Protein AF-A0AAN4Z2G2-F1 (afdb_monomer)

Structure (mmCIF, N/CA/C/O backbone):
data_AF-A0AAN4Z2G2-F1
#
_entry.id   AF-A0AAN4Z2G2-F1
#
loop_
_atom_site.group_PDB
_atom_site.id
_atom_site.type_symbol
_atom_site.label_atom_id
_atom_site.label_alt_id
_atom_site.label_comp_id
_atom_site.label_asym_id
_atom_site.label_entity_id
_atom_site.label_seq_id
_atom_site.pdbx_PDB_ins_code
_atom_site.Cartn_x
_atom_site.Cartn_y
_atom_site.Cartn_z
_atom_site.occupancy
_atom_site.B_iso_or_equiv
_atom_site.auth_seq_id
_atom_site.auth_comp_id
_atom_site.auth_asym_id
_atom_site.auth_atom_id
_atom_site.pdbx_PDB_model_num
ATOM 1 N N . ILE A 1 1 ? -15.285 -15.424 12.966 1.00 38.81 1 ILE A N 1
ATOM 2 C CA . ILE A 1 1 ? -15.334 -15.653 11.503 1.00 38.81 1 ILE A CA 1
ATOM 3 C C . ILE A 1 1 ? -13.936 -15.371 10.976 1.00 38.81 1 ILE A C 1
ATOM 5 O O . ILE A 1 1 ? -13.539 -14.216 10.908 1.00 38.81 1 ILE A O 1
ATOM 9 N N . ARG A 1 2 ? -13.135 -16.424 10.775 1.00 27.59 2 ARG A N 1
ATOM 10 C CA . ARG A 1 2 ? -11.804 -16.317 10.166 1.00 27.59 2 ARG A CA 1
ATOM 11 C C . ARG A 1 2 ? -12.025 -16.022 8.685 1.00 27.59 2 ARG A C 1
ATOM 13 O O . ARG A 1 2 ? -12.440 -16.917 7.958 1.00 27.59 2 ARG A O 1
ATOM 20 N N . MET A 1 3 ? -11.804 -14.784 8.258 1.00 30.30 3 MET A N 1
ATOM 21 C CA . MET A 1 3 ? -11.662 -14.501 6.833 1.00 30.30 3 MET A CA 1
ATOM 22 C C . MET A 1 3 ? -10.317 -15.070 6.393 1.00 30.30 3 MET A C 1
ATOM 24 O O . MET A 1 3 ? -9.262 -14.532 6.719 1.00 30.30 3 MET A O 1
ATOM 28 N N . MET A 1 4 ? -10.369 -16.211 5.708 1.00 33.91 4 MET A N 1
ATOM 29 C CA . MET A 1 4 ? -9.271 -16.677 4.877 1.00 33.91 4 MET A CA 1
ATOM 30 C C . MET A 1 4 ? -9.148 -15.694 3.715 1.00 33.91 4 MET A C 1
ATOM 32 O O . MET A 1 4 ? -9.971 -15.694 2.803 1.00 33.91 4 MET A O 1
ATOM 36 N N . ILE A 1 5 ? -8.148 -14.821 3.777 1.00 38.62 5 ILE A N 1
ATOM 37 C CA . ILE A 1 5 ? -7.712 -14.070 2.607 1.00 38.62 5 ILE A CA 1
ATOM 38 C C . ILE A 1 5 ? -6.877 -15.050 1.789 1.00 38.62 5 ILE A C 1
ATOM 40 O O . ILE A 1 5 ? -5.806 -15.485 2.209 1.00 38.62 5 ILE A O 1
ATOM 44 N N . SER A 1 6 ? -7.450 -15.461 0.663 1.00 35.56 6 SER A N 1
ATOM 45 C CA . SER A 1 6 ? -6.819 -16.323 -0.328 1.00 35.56 6 SER A CA 1
ATOM 46 C C . SER A 1 6 ? -5.487 -15.710 -0.783 1.00 35.56 6 SER A C 1
ATOM 48 O O . SER A 1 6 ? -5.481 -14.539 -1.178 1.00 35.56 6 SER A O 1
ATOM 50 N N . PRO A 1 7 ? -4.360 -16.443 -0.760 1.00 37.03 7 PRO A N 1
ATOM 51 C CA . PRO A 1 7 ? -3.119 -15.942 -1.313 1.00 37.03 7 PRO A CA 1
ATOM 52 C C . PRO A 1 7 ? -3.206 -16.095 -2.831 1.00 37.03 7 PRO A C 1
ATOM 54 O O . PRO A 1 7 ? -2.918 -17.153 -3.387 1.00 37.03 7 PRO A O 1
ATOM 57 N N . LEU A 1 8 ? -3.618 -15.032 -3.521 1.00 35.19 8 LEU A N 1
ATOM 58 C CA . LEU A 1 8 ? -3.321 -14.894 -4.942 1.00 35.19 8 LEU A CA 1
ATOM 59 C C . LEU A 1 8 ? -1.814 -14.657 -5.069 1.00 35.19 8 LEU A C 1
ATOM 61 O O . LEU A 1 8 ? -1.304 -13.543 -4.989 1.00 35.19 8 LEU A O 1
ATOM 65 N N . LEU A 1 9 ? -1.107 -15.775 -5.196 1.00 43.84 9 LEU A N 1
ATOM 66 C CA . LEU A 1 9 ? 0.254 -15.872 -5.688 1.00 43.84 9 LEU A CA 1
ATOM 67 C C . LEU A 1 9 ? 0.299 -15.231 -7.079 1.00 43.84 9 LEU A C 1
ATOM 69 O O . LEU A 1 9 ? -0.106 -15.839 -8.064 1.00 43.84 9 LEU A O 1
ATOM 73 N N . VAL A 1 10 ? 0.809 -14.006 -7.162 1.00 35.50 10 VAL A N 1
ATOM 74 C CA . VAL A 1 10 ? 1.336 -13.472 -8.417 1.00 35.50 10 VAL A CA 1
ATOM 75 C C . VAL A 1 10 ? 2.830 -13.276 -8.212 1.00 35.50 10 VAL A C 1
ATOM 77 O O . VAL A 1 10 ? 3.305 -12.229 -7.776 1.00 35.50 10 VAL A O 1
ATOM 80 N N . LEU A 1 11 ? 3.576 -14.351 -8.466 1.00 40.03 11 LEU A N 1
ATOM 81 C CA . LEU A 1 11 ? 4.990 -14.248 -8.789 1.00 40.03 11 LEU A CA 1
ATOM 82 C C . LEU A 1 11 ? 5.080 -13.534 -10.141 1.00 40.03 11 LEU A C 1
ATOM 84 O O . LEU A 1 11 ? 4.715 -14.109 -11.161 1.00 40.03 11 LEU A O 1
ATOM 88 N N . SER A 1 12 ? 5.608 -12.316 -10.154 1.00 36.97 12 SER A N 1
ATOM 89 C CA . SER A 1 12 ? 6.056 -11.672 -11.389 1.00 36.97 12 SER A CA 1
ATOM 90 C C . SER A 1 12 ? 7.512 -11.262 -11.237 1.00 36.97 12 SER A C 1
ATOM 92 O O . SER A 1 12 ? 7.847 -10.083 -11.210 1.00 36.97 12 SER A O 1
ATOM 94 N N . ILE A 1 13 ? 8.403 -12.252 -11.168 1.00 44.12 13 ILE A N 1
ATOM 95 C CA . ILE A 1 13 ? 9.729 -12.054 -11.749 1.00 44.12 13 ILE A CA 1
ATOM 96 C C . ILE A 1 13 ? 9.516 -12.306 -13.236 1.00 44.12 13 ILE A C 1
ATOM 98 O O . ILE A 1 13 ? 9.514 -13.447 -13.691 1.00 44.12 13 ILE A O 1
ATOM 102 N N . ALA A 1 14 ? 9.247 -11.246 -13.993 1.00 34.22 14 ALA A N 1
ATOM 103 C CA . ALA A 1 14 ? 9.234 -11.344 -15.440 1.00 34.22 14 ALA A CA 1
ATOM 104 C C . ALA A 1 14 ? 10.688 -11.421 -15.926 1.00 34.22 14 ALA A C 1
ATOM 106 O O . ALA A 1 14 ? 11.247 -10.452 -16.429 1.00 34.22 14 ALA A O 1
ATOM 107 N N . THR A 1 15 ? 11.322 -12.584 -15.787 1.00 38.84 15 THR A N 1
ATOM 108 C CA . THR A 1 15 ? 12.380 -12.951 -16.725 1.00 38.84 15 THR A CA 1
ATOM 109 C C . THR A 1 15 ? 11.714 -13.054 -18.088 1.00 38.84 15 THR A C 1
ATOM 111 O O . THR A 1 15 ? 10.750 -13.796 -18.287 1.00 38.84 15 THR A O 1
ATOM 114 N N . ALA A 1 16 ? 12.154 -12.220 -19.025 1.00 37.19 16 ALA A N 1
ATOM 115 C CA . ALA A 1 16 ? 11.607 -12.207 -20.366 1.00 37.19 16 ALA A CA 1
ATOM 116 C C . ALA A 1 16 ? 11.995 -13.497 -21.102 1.00 37.19 16 ALA A C 1
ATOM 118 O O . ALA A 1 16 ? 12.978 -13.541 -21.830 1.00 37.19 16 ALA A O 1
ATOM 119 N N . VAL A 1 17 ? 11.187 -14.545 -20.946 1.00 35.72 17 VAL A N 1
ATOM 120 C CA . VAL A 1 17 ? 10.936 -15.458 -22.059 1.00 35.72 17 VAL A CA 1
ATOM 121 C C . VAL A 1 17 ? 10.135 -14.641 -23.070 1.00 35.72 17 VAL A C 1
ATOM 123 O O . VAL A 1 17 ? 9.107 -14.048 -22.712 1.00 35.72 17 VAL A O 1
ATOM 126 N N . VAL A 1 18 ? 10.687 -14.521 -24.281 1.00 38.72 18 VAL A N 1
ATOM 127 C CA . VAL A 1 18 ? 10.125 -13.790 -25.425 1.00 38.72 18 VAL A CA 1
ATOM 128 C C . VAL A 1 18 ? 8.659 -14.184 -25.563 1.00 38.72 18 VAL A C 1
ATOM 130 O O . VAL A 1 18 ? 8.329 -15.314 -25.908 1.00 38.72 18 VAL A O 1
ATOM 133 N N . SER A 1 19 ? 7.784 -13.271 -25.159 1.00 36.25 19 SER A N 1
ATOM 134 C CA . SER A 1 19 ? 6.340 -13.460 -25.201 1.00 36.25 19 SER A CA 1
ATOM 135 C C . SER A 1 19 ? 5.889 -13.117 -26.612 1.00 36.25 19 SER A C 1
ATOM 137 O O . SER A 1 19 ? 6.405 -12.189 -27.224 1.00 36.25 19 SER A O 1
ATOM 139 N N . ILE A 1 20 ? 4.982 -13.922 -27.144 1.00 45.88 20 ILE A N 1
ATOM 140 C CA . ILE A 1 20 ? 4.413 -13.825 -28.488 1.00 45.88 20 ILE A CA 1
ATOM 141 C C . ILE A 1 20 ? 3.962 -12.376 -28.762 1.00 45.88 20 ILE A C 1
ATOM 143 O O . ILE A 1 20 ? 3.027 -11.904 -28.123 1.00 45.88 20 ILE A O 1
ATOM 147 N N . GLY A 1 21 ? 4.611 -11.670 -29.695 1.00 53.44 21 GLY A N 1
ATOM 148 C CA . GLY A 1 21 ? 4.159 -10.347 -30.143 1.00 53.44 21 GLY A CA 1
ATOM 149 C C . GLY A 1 21 ? 5.265 -9.473 -30.739 1.00 53.44 21 GLY A C 1
ATOM 150 O O . GLY A 1 21 ? 6.032 -8.868 -30.004 1.00 53.44 21 GLY A O 1
ATOM 151 N N . ARG A 1 22 ? 5.293 -9.372 -32.076 1.00 63.59 22 ARG A N 1
ATOM 152 C CA . ARG A 1 22 ? 6.147 -8.489 -32.906 1.00 63.59 22 ARG A CA 1
ATOM 153 C C . ARG A 1 22 ? 7.663 -8.744 -32.800 1.00 63.59 22 ARG A C 1
ATOM 155 O O . ARG A 1 22 ? 8.333 -8.379 -31.838 1.00 63.59 22 ARG A O 1
ATOM 162 N N . THR A 1 23 ? 8.224 -9.355 -33.847 1.00 66.44 23 THR A N 1
ATOM 163 C CA . THR A 1 23 ? 9.677 -9.546 -33.991 1.00 66.44 23 THR A CA 1
ATOM 164 C C . THR A 1 23 ? 10.313 -8.367 -34.740 1.00 66.44 23 THR A C 1
ATOM 166 O O . THR A 1 23 ? 9.616 -7.673 -35.482 1.00 66.44 23 THR A O 1
ATOM 169 N N . PRO A 1 24 ? 11.642 -8.151 -34.631 1.00 67.19 24 PRO A N 1
ATOM 170 C CA . PRO A 1 24 ? 12.334 -7.137 -35.426 1.00 67.19 24 PRO A CA 1
ATOM 171 C C . PRO A 1 24 ? 12.107 -7.270 -36.938 1.00 67.19 24 PRO A C 1
ATOM 173 O O . PRO A 1 24 ? 12.250 -6.287 -37.649 1.00 67.19 24 PRO A O 1
ATOM 176 N N . LYS A 1 25 ? 11.766 -8.464 -37.443 1.00 68.25 25 LYS A N 1
ATOM 177 C CA . LYS A 1 25 ? 11.576 -8.709 -38.878 1.00 68.25 25 LYS A CA 1
ATOM 178 C C . LYS A 1 25 ? 10.256 -8.157 -39.425 1.00 68.25 25 LYS A C 1
ATOM 180 O O . LYS A 1 25 ? 10.192 -7.892 -40.619 1.00 68.25 25 LYS A O 1
ATOM 185 N N . ASP A 1 26 ? 9.266 -7.925 -38.562 1.00 75.88 26 ASP A N 1
ATOM 186 C CA . ASP A 1 26 ? 7.878 -7.661 -38.971 1.00 75.88 26 ASP A CA 1
ATOM 187 C C . ASP A 1 26 ? 7.360 -6.290 -38.505 1.00 75.88 26 ASP A C 1
ATOM 189 O O . ASP A 1 26 ? 6.171 -6.006 -38.618 1.00 75.88 26 ASP A O 1
ATOM 193 N N . CYS A 1 27 ? 8.231 -5.441 -37.949 1.00 85.38 27 CYS A N 1
ATOM 194 C CA . CYS A 1 27 ? 7.846 -4.118 -37.462 1.00 85.38 27 CYS A CA 1
ATOM 195 C C . CYS A 1 27 ? 8.027 -3.024 -38.520 1.00 85.38 27 CYS A C 1
ATOM 197 O O . CYS A 1 27 ? 8.956 -3.062 -39.333 1.00 85.38 27 CYS A O 1
ATOM 199 N N . THR A 1 28 ? 7.159 -2.011 -38.478 1.00 89.25 28 THR A N 1
ATOM 200 C CA . THR A 1 28 ? 7.306 -0.801 -39.300 1.00 89.25 28 THR A CA 1
ATOM 201 C C . THR A 1 28 ? 8.280 0.159 -38.621 1.00 89.25 28 THR A C 1
ATOM 203 O O . THR A 1 28 ? 8.182 0.391 -37.421 1.00 89.25 28 THR A O 1
ATOM 206 N N . ILE A 1 29 ? 9.229 0.749 -39.354 1.00 90.00 29 ILE A N 1
ATOM 207 C CA . ILE A 1 29 ? 10.176 1.716 -38.766 1.00 90.00 29 ILE A CA 1
ATOM 208 C C . ILE A 1 29 ? 9.398 2.878 -38.122 1.00 90.00 29 ILE A C 1
ATOM 210 O O . ILE A 1 29 ? 8.542 3.485 -38.759 1.00 90.00 29 ILE A O 1
ATOM 214 N N . GLY A 1 30 ? 9.709 3.185 -36.860 1.00 89.94 30 GLY A N 1
ATOM 215 C CA . GLY A 1 30 ? 9.003 4.179 -36.045 1.00 89.94 30 GLY A CA 1
ATOM 216 C C . GLY A 1 30 ? 7.789 3.633 -35.284 1.00 89.94 30 GLY A C 1
ATOM 217 O O . GLY A 1 30 ? 7.257 4.332 -34.422 1.00 89.94 30 GLY A O 1
ATOM 218 N N . GLU A 1 31 ? 7.369 2.391 -35.546 1.00 92.12 31 GLU A N 1
ATOM 219 C CA . GLU A 1 31 ? 6.332 1.711 -34.770 1.00 92.12 31 GLU A CA 1
ATOM 220 C C . GLU A 1 31 ? 6.771 1.549 -33.314 1.00 92.12 31 GLU A C 1
ATOM 222 O O . GLU A 1 31 ? 7.924 1.211 -33.018 1.00 92.12 31 GLU A O 1
ATOM 227 N N . LYS A 1 32 ? 5.824 1.785 -32.405 1.00 93.44 32 LYS A N 1
ATOM 228 C CA . LYS A 1 32 ? 6.030 1.751 -30.961 1.00 93.44 32 LYS A CA 1
ATOM 229 C C . LYS A 1 32 ? 4.990 0.866 -30.303 1.00 93.44 32 LYS A C 1
ATOM 231 O O . LYS A 1 32 ? 3.801 1.024 -30.559 1.00 93.44 32 LYS A O 1
ATOM 236 N N . TRP A 1 33 ? 5.428 0.007 -29.393 1.00 93.38 33 TRP A N 1
ATOM 237 C CA . TRP A 1 33 ? 4.535 -0.844 -28.609 1.00 93.38 33 TRP A CA 1
ATOM 238 C C . TRP A 1 33 ? 5.064 -1.031 -27.194 1.00 93.38 33 TRP A C 1
ATOM 240 O O . TRP A 1 33 ? 6.249 -0.828 -26.922 1.00 93.38 33 TRP A O 1
ATOM 250 N N . THR A 1 34 ? 4.161 -1.386 -26.289 1.00 94.25 34 THR A N 1
ATOM 251 C CA . THR A 1 34 ? 4.489 -1.645 -24.890 1.00 94.25 34 THR A CA 1
ATOM 252 C C . THR A 1 34 ? 4.506 -3.150 -24.663 1.00 94.25 34 THR A C 1
ATOM 254 O O . THR A 1 34 ? 3.533 -3.823 -24.987 1.00 94.25 34 THR A O 1
ATOM 257 N N . ASP A 1 35 ? 5.592 -3.663 -24.091 1.00 91.69 35 ASP A N 1
ATOM 258 C CA . ASP A 1 35 ? 5.673 -5.036 -23.588 1.00 91.69 35 ASP A CA 1
ATOM 259 C C . ASP A 1 35 ? 6.278 -5.024 -22.185 1.00 91.69 35 ASP A C 1
ATOM 261 O O . ASP A 1 35 ? 7.298 -4.374 -21.955 1.00 91.69 35 ASP A O 1
ATOM 265 N N . LYS A 1 36 ? 5.640 -5.720 -21.238 1.00 92.56 36 LYS A N 1
ATOM 266 C CA . LYS A 1 36 ? 6.074 -5.827 -19.831 1.00 92.56 36 LYS A CA 1
ATOM 267 C C . LYS A 1 36 ? 6.531 -4.487 -19.238 1.00 92.56 36 LYS A C 1
ATOM 269 O O . LYS A 1 36 ? 7.609 -4.394 -18.656 1.00 92.56 36 LYS A O 1
ATOM 274 N N . PHE A 1 37 ? 5.697 -3.456 -19.374 1.00 95.56 37 PHE A N 1
ATOM 275 C CA . PHE A 1 37 ? 5.943 -2.089 -18.897 1.00 95.56 37 PHE A CA 1
ATOM 276 C C . PHE A 1 37 ? 7.092 -1.350 -19.598 1.00 95.56 37 PHE A C 1
ATOM 278 O O . PHE A 1 37 ? 7.467 -0.269 -19.156 1.00 95.56 37 PHE A O 1
ATOM 285 N N . ILE A 1 38 ? 7.658 -1.880 -20.681 1.00 96.62 38 ILE A N 1
ATOM 286 C CA . ILE A 1 38 ? 8.738 -1.253 -21.447 1.00 96.62 38 ILE A CA 1
ATOM 287 C C . ILE A 1 38 ? 8.189 -0.774 -22.785 1.00 96.62 38 ILE A C 1
ATOM 289 O O . ILE A 1 38 ? 7.557 -1.531 -23.521 1.00 96.62 38 ILE A O 1
ATOM 293 N N . ARG A 1 39 ? 8.457 0.489 -23.130 1.00 96.06 39 ARG A N 1
ATOM 294 C CA . ARG A 1 39 ? 8.176 1.010 -24.468 1.00 96.06 39 ARG A CA 1
ATOM 295 C C . ARG A 1 39 ? 9.312 0.625 -25.406 1.00 96.06 39 ARG A C 1
ATOM 297 O O . ARG A 1 39 ? 10.467 0.996 -25.180 1.00 96.06 39 ARG A O 1
ATOM 304 N N . LEU A 1 40 ? 8.958 -0.074 -26.473 1.00 94.06 40 LEU A N 1
ATOM 305 C CA . LEU A 1 40 ? 9.845 -0.480 -27.553 1.00 94.06 40 LEU A CA 1
ATOM 306 C C . LEU A 1 40 ? 9.592 0.385 -28.792 1.00 94.06 40 LEU A C 1
ATOM 308 O O . LEU A 1 40 ? 8.488 0.893 -28.993 1.00 94.06 40 LEU A O 1
ATOM 312 N N . GLU A 1 41 ? 10.627 0.555 -29.609 1.00 93.50 41 GLU A N 1
ATOM 313 C CA . GLU A 1 41 ? 10.566 1.245 -30.896 1.00 93.50 41 GLU A CA 1
ATOM 314 C C . GLU A 1 41 ? 11.331 0.453 -31.958 1.00 93.50 41 GLU A C 1
ATOM 316 O O . GLU A 1 41 ? 12.476 0.036 -31.739 1.00 93.50 41 GLU A O 1
ATOM 321 N N . CYS A 1 42 ? 10.697 0.278 -33.117 1.00 92.88 42 CYS A N 1
ATOM 322 C CA . CYS A 1 42 ? 11.323 -0.278 -34.307 1.00 92.88 42 CYS A CA 1
ATOM 323 C C . CYS A 1 42 ? 12.176 0.790 -34.999 1.00 92.88 42 CYS A C 1
ATOM 325 O O . CYS A 1 42 ? 11.713 1.901 -35.264 1.00 92.88 42 CYS A O 1
ATOM 327 N N . PHE A 1 43 ? 13.420 0.462 -35.328 1.00 90.62 43 PHE A N 1
ATOM 328 C CA . PHE A 1 43 ? 14.346 1.368 -36.001 1.00 90.62 43 PHE A CA 1
ATOM 329 C C . PHE A 1 43 ? 15.012 0.685 -37.197 1.00 90.62 43 PHE A C 1
ATOM 331 O O . PHE A 1 43 ? 15.095 -0.541 -37.271 1.00 90.62 43 PHE A O 1
ATOM 338 N N . LYS A 1 44 ? 15.514 1.488 -38.138 1.00 89.44 44 LYS A N 1
ATOM 339 C CA . LYS A 1 44 ? 16.243 0.976 -39.301 1.00 89.44 44 LYS A CA 1
ATOM 340 C C . LYS A 1 44 ? 17.572 0.359 -38.862 1.00 89.44 44 LYS A C 1
ATOM 342 O O . LYS A 1 44 ? 18.394 1.044 -38.255 1.00 89.44 44 LYS A O 1
ATOM 347 N N . GLY A 1 45 ? 17.781 -0.918 -39.172 1.00 82.94 45 GLY A N 1
ATOM 348 C CA . GLY A 1 45 ? 19.038 -1.600 -38.881 1.00 82.94 45 GLY A CA 1
ATOM 349 C C . GLY A 1 45 ? 20.193 -1.117 -39.768 1.00 82.94 45 GLY A C 1
ATOM 350 O O . GLY A 1 45 ? 20.007 -0.350 -40.715 1.00 82.94 45 GLY A O 1
ATOM 351 N N . VAL A 1 46 ? 21.408 -1.568 -39.447 1.00 77.12 46 VAL A N 1
ATOM 352 C CA . VAL A 1 46 ? 22.625 -1.282 -40.224 1.00 77.12 46 VAL A CA 1
ATOM 353 C C . VAL A 1 46 ? 23.172 -2.593 -40.796 1.00 77.12 46 VAL A C 1
ATOM 355 O O . VAL A 1 46 ? 23.224 -3.612 -40.105 1.00 77.12 46 VAL A O 1
ATOM 358 N N . GLY A 1 47 ? 23.604 -2.578 -42.060 1.00 75.06 47 GLY A N 1
ATOM 359 C CA . GLY A 1 47 ? 24.191 -3.742 -42.729 1.00 75.06 47 GLY A CA 1
ATOM 360 C C . GLY A 1 47 ? 23.150 -4.787 -43.147 1.00 75.06 47 GLY A C 1
ATOM 361 O O . GLY A 1 47 ? 22.170 -4.459 -43.806 1.00 75.06 47 GLY A O 1
ATOM 362 N N . ARG A 1 48 ? 23.371 -6.062 -42.791 1.00 69.44 48 ARG A N 1
ATOM 363 C CA . ARG A 1 48 ? 22.481 -7.188 -43.157 1.00 69.44 48 ARG A CA 1
ATOM 364 C C . ARG A 1 48 ? 21.192 -7.257 -42.326 1.00 69.44 48 ARG A C 1
ATOM 366 O O . ARG A 1 48 ? 20.324 -8.076 -42.617 1.00 69.44 48 ARG A O 1
ATOM 373 N N . VAL A 1 49 ? 21.075 -6.437 -41.281 1.00 68.19 49 VAL A N 1
ATOM 374 C CA . VAL A 1 49 ? 19.869 -6.337 -40.453 1.00 68.19 49 VAL A CA 1
ATOM 375 C C . VAL A 1 49 ? 18.995 -5.229 -41.024 1.00 68.19 49 VAL A C 1
ATOM 377 O O . VAL A 1 49 ? 19.381 -4.065 -40.991 1.00 68.19 49 VAL A O 1
ATOM 380 N N . VAL A 1 50 ? 17.824 -5.596 -41.545 1.00 75.06 50 VAL A N 1
ATOM 381 C CA . VAL A 1 50 ? 16.888 -4.645 -42.166 1.00 75.06 50 VAL A CA 1
ATOM 382 C C . VAL A 1 50 ? 16.258 -3.739 -41.100 1.00 75.06 50 VAL A C 1
ATOM 384 O O . VAL A 1 50 ? 16.318 -2.516 -41.212 1.00 75.06 50 VAL A O 1
ATOM 387 N N . ASN A 1 51 ? 15.769 -4.335 -40.010 1.00 84.38 51 ASN A N 1
ATOM 388 C CA . ASN A 1 51 ? 15.074 -3.658 -38.915 1.00 84.38 51 ASN A CA 1
ATOM 389 C C . ASN A 1 51 ? 15.600 -4.140 -37.551 1.00 84.38 51 ASN A C 1
ATOM 391 O O . ASN A 1 51 ? 15.963 -5.308 -37.386 1.00 84.38 51 ASN A O 1
ATOM 395 N N . GLY A 1 52 ? 15.638 -3.239 -36.570 1.00 87.62 52 GLY A N 1
ATOM 396 C CA . GLY A 1 52 ? 16.017 -3.510 -35.183 1.00 87.62 52 GLY A CA 1
ATOM 397 C C . GLY A 1 52 ? 14.971 -2.996 -34.193 1.00 87.62 52 GLY A C 1
ATOM 398 O O . GLY A 1 52 ? 14.124 -2.178 -34.541 1.00 87.62 52 GLY A O 1
ATOM 399 N N . VAL A 1 53 ? 15.039 -3.461 -32.943 1.00 89.06 53 VAL A N 1
ATOM 400 C CA . VAL A 1 53 ? 14.139 -3.032 -31.858 1.00 89.06 53 VAL A CA 1
ATOM 401 C C . VAL A 1 53 ? 14.962 -2.515 -30.690 1.00 89.06 53 VAL A C 1
ATOM 403 O O . VAL A 1 53 ? 15.941 -3.147 -30.289 1.00 89.06 53 VAL A O 1
ATOM 406 N N . ARG A 1 54 ? 14.583 -1.355 -30.149 1.00 91.50 54 ARG A N 1
ATOM 407 C CA . ARG A 1 54 ? 15.233 -0.761 -28.976 1.00 91.50 54 ARG A CA 1
ATOM 408 C C . ARG A 1 54 ? 14.213 -0.396 -27.911 1.00 91.50 54 ARG A C 1
ATOM 410 O O . ARG A 1 54 ? 13.122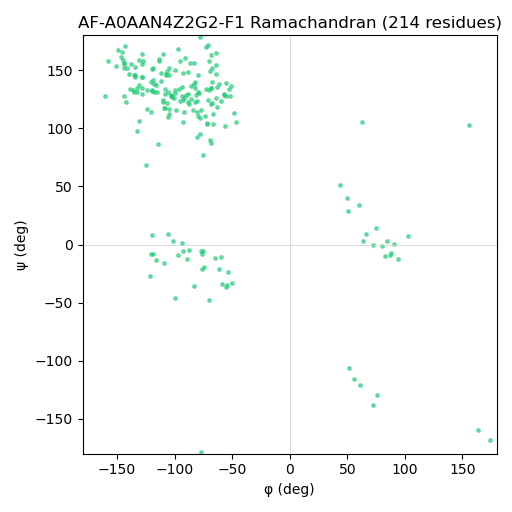 0.068 -28.226 1.00 91.50 54 ARG A O 1
ATOM 417 N N . ALA A 1 55 ? 14.599 -0.552 -26.651 1.00 94.88 55 ALA A N 1
ATOM 418 C CA . ALA A 1 55 ? 13.827 -0.040 -25.533 1.00 94.88 55 ALA A CA 1
ATOM 419 C C . ALA A 1 55 ? 14.105 1.454 -25.331 1.00 94.88 55 ALA A C 1
ATOM 421 O O . ALA A 1 55 ? 15.264 1.882 -25.259 1.00 94.88 55 ALA A O 1
ATOM 422 N N . ILE A 1 56 ? 13.035 2.244 -25.263 1.00 95.81 56 ILE A N 1
ATOM 423 C CA . ILE A 1 56 ? 13.101 3.710 -25.223 1.00 95.81 56 ILE A CA 1
ATOM 424 C C . ILE A 1 56 ? 12.567 4.315 -23.922 1.00 95.81 56 ILE A C 1
ATOM 426 O O . ILE A 1 56 ? 12.857 5.472 -23.645 1.00 95.81 56 ILE A O 1
ATOM 430 N N . GLY A 1 57 ? 11.862 3.543 -23.093 1.00 97.25 57 GLY A N 1
ATOM 431 C CA . GLY A 1 57 ? 11.345 4.016 -21.809 1.00 97.25 57 GLY A CA 1
ATOM 432 C C . GLY A 1 57 ? 10.460 2.985 -21.124 1.00 97.25 57 GLY A C 1
ATOM 433 O O . GLY A 1 57 ? 10.412 1.826 -21.541 1.00 97.25 57 GLY A O 1
ATOM 434 N N . CYS A 1 58 ? 9.754 3.415 -20.084 1.00 98.12 58 CYS A N 1
ATOM 435 C CA . CYS A 1 58 ? 8.843 2.580 -19.308 1.00 98.12 58 CYS A CA 1
ATOM 436 C C . CYS A 1 58 ? 7.415 3.125 -19.385 1.00 98.12 58 CYS A C 1
ATOM 438 O O . CYS A 1 58 ? 7.221 4.320 -19.564 1.00 98.12 58 CYS A O 1
ATOM 440 N N . VAL A 1 59 ? 6.412 2.265 -19.259 1.00 97.38 59 VAL A N 1
ATOM 441 C CA . VAL A 1 59 ? 4.990 2.616 -19.333 1.00 97.38 59 VAL A CA 1
ATOM 442 C C . VAL A 1 59 ? 4.283 1.955 -18.149 1.00 97.38 59 VAL A C 1
ATOM 444 O O . VAL A 1 59 ? 3.966 0.765 -18.236 1.00 97.38 59 VAL A O 1
ATOM 447 N N . PRO A 1 60 ? 4.039 2.686 -17.045 1.00 94.88 60 PRO A N 1
ATOM 448 C CA . PRO A 1 60 ? 3.481 2.121 -15.811 1.00 94.88 60 PRO A CA 1
ATOM 449 C C . PRO A 1 60 ? 2.160 1.376 -16.001 1.00 94.88 60 PRO A C 1
ATOM 451 O O . PRO A 1 60 ? 1.944 0.324 -15.414 1.00 94.88 60 PRO A O 1
ATOM 454 N N . THR A 1 61 ? 1.300 1.868 -16.893 1.00 94.31 61 THR A N 1
ATOM 455 C CA . THR A 1 61 ? -0.013 1.263 -17.157 1.00 94.31 61 THR A CA 1
ATOM 456 C C . THR A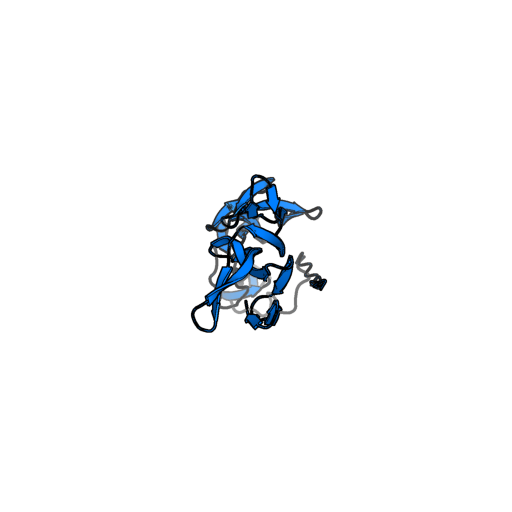 1 61 ? 0.054 -0.014 -17.994 1.00 94.31 61 THR A C 1
ATOM 458 O O . THR A 1 61 ? -0.979 -0.633 -18.237 1.00 94.31 61 THR A O 1
ATOM 461 N N . ASN A 1 62 ? 1.243 -0.389 -18.487 1.00 93.88 62 ASN A N 1
ATOM 462 C CA . ASN A 1 62 ? 1.459 -1.503 -19.415 1.00 93.88 62 ASN A CA 1
ATOM 463 C C . ASN A 1 62 ? 0.534 -1.485 -20.649 1.00 93.88 62 ASN A C 1
ATOM 465 O O . ASN A 1 62 ? 0.180 -2.525 -21.197 1.00 93.88 62 ASN A O 1
ATOM 469 N N . SER A 1 63 ? 0.108 -0.295 -21.073 1.00 94.12 63 SER A N 1
ATOM 470 C CA . SER A 1 63 ? -0.814 -0.102 -22.192 1.00 94.12 63 SER A CA 1
ATOM 471 C C . SER A 1 63 ? -0.077 0.439 -23.417 1.00 94.12 63 SER A C 1
ATOM 473 O O . SER A 1 63 ? 0.876 1.213 -23.287 1.00 94.12 63 SER A O 1
ATOM 475 N N . GLU A 1 64 ? -0.535 0.100 -24.626 1.00 89.50 64 GLU A N 1
ATOM 476 C CA . GLU A 1 64 ? -0.008 0.690 -25.870 1.00 89.50 64 GLU A CA 1
ATOM 477 C C . GLU A 1 64 ? -0.177 2.222 -25.895 1.00 89.50 64 GLU A C 1
ATOM 479 O O . GLU A 1 64 ? 0.692 2.949 -26.383 1.00 89.50 64 GLU A O 1
ATOM 484 N N . LYS A 1 65 ? -1.268 2.723 -25.301 1.00 92.69 65 LYS A N 1
ATOM 485 C CA . LYS A 1 65 ? -1.583 4.158 -25.197 1.00 92.69 65 LYS A CA 1
ATOM 486 C C . LYS A 1 65 ? -1.105 4.795 -23.891 1.00 92.69 65 LYS A C 1
ATOM 488 O O . LYS A 1 65 ? -1.365 5.970 -23.665 1.00 92.69 65 LYS A O 1
ATOM 493 N N . GLY A 1 66 ? -0.448 4.027 -23.022 1.00 93.69 66 GLY A N 1
ATOM 494 C CA . GLY A 1 66 ? 0.045 4.533 -21.748 1.00 93.69 66 GLY A CA 1
ATOM 495 C C . GLY A 1 66 ? 1.116 5.604 -21.930 1.00 93.69 66 GLY A C 1
ATOM 496 O O . GLY A 1 66 ? 1.908 5.536 -22.875 1.00 93.69 66 GLY A O 1
ATOM 497 N N . GLU A 1 67 ? 1.149 6.569 -21.015 1.00 94.88 67 GLU A N 1
ATOM 498 C CA . GLU A 1 67 ? 2.196 7.586 -20.984 1.00 94.88 67 GLU A CA 1
ATOM 499 C C . GLU A 1 67 ? 3.560 6.938 -20.726 1.00 94.88 67 GLU A C 1
ATOM 501 O O . GLU A 1 67 ? 3.698 6.029 -19.900 1.00 94.88 67 GLU A O 1
ATOM 506 N N . MET A 1 68 ? 4.563 7.378 -21.486 1.00 96.06 68 MET A N 1
ATOM 507 C CA . MET A 1 68 ? 5.918 6.866 -21.368 1.00 96.06 68 MET A CA 1
ATOM 508 C C . MET A 1 68 ? 6.730 7.738 -20.421 1.00 96.06 68 MET A C 1
ATOM 510 O O . MET A 1 68 ? 6.768 8.957 -20.537 1.00 96.06 68 MET A O 1
ATOM 514 N N . ILE A 1 69 ? 7.460 7.065 -19.551 1.00 96.06 69 ILE A N 1
ATOM 515 C CA . ILE A 1 69 ? 8.425 7.636 -18.634 1.00 96.06 69 ILE A CA 1
ATOM 516 C C . ILE A 1 69 ? 9.817 7.390 -19.198 1.00 96.06 69 ILE A C 1
ATOM 518 O O . ILE A 1 69 ? 10.179 6.261 -19.549 1.00 96.06 69 ILE A O 1
ATOM 522 N N . GLU A 1 70 ? 10.595 8.461 -19.302 1.00 96.56 70 GLU A N 1
ATOM 523 C CA . GLU A 1 70 ? 11.955 8.396 -19.821 1.00 96.56 70 GLU A CA 1
ATOM 524 C C . GLU A 1 70 ? 12.898 7.651 -18.861 1.00 96.56 70 GLU A C 1
ATOM 526 O O . GLU A 1 70 ? 12.738 7.718 -17.636 1.00 96.56 70 GLU A O 1
ATOM 531 N N . PRO A 1 71 ? 13.933 6.970 -19.382 1.00 97.38 71 PRO A N 1
ATOM 532 C CA . PRO A 1 71 ? 14.980 6.416 -18.541 1.00 97.38 71 PRO A CA 1
ATOM 533 C C . PRO A 1 71 ? 15.635 7.471 -17.636 1.00 97.38 71 PRO A C 1
ATOM 535 O O . PRO A 1 71 ? 15.926 8.585 -18.059 1.00 97.38 71 PRO A O 1
ATOM 538 N N . GLY A 1 72 ? 15.903 7.096 -16.388 1.00 96.19 72 GLY A N 1
ATOM 539 C CA . GLY A 1 72 ? 16.414 7.973 -15.334 1.00 96.19 72 GLY A CA 1
ATOM 540 C C . GLY A 1 72 ? 15.322 8.691 -14.537 1.00 96.19 72 GLY A C 1
ATOM 541 O O . GLY A 1 72 ? 15.635 9.323 -13.531 1.00 96.19 72 GLY A O 1
ATOM 542 N N . LYS A 1 73 ? 14.052 8.595 -14.948 1.00 97.62 73 LYS A N 1
ATOM 543 C CA . LYS A 1 73 ? 12.921 9.180 -14.222 1.00 97.62 73 LYS A CA 1
ATOM 544 C C . LYS A 1 73 ? 12.253 8.166 -13.296 1.00 97.62 73 LYS A C 1
ATOM 546 O O . LYS A 1 73 ? 12.348 6.948 -13.482 1.00 97.62 73 LYS A O 1
ATOM 551 N N . THR A 1 74 ? 11.560 8.703 -12.299 1.00 96.19 74 THR A N 1
ATOM 552 C CA . THR A 1 74 ? 10.773 7.946 -11.327 1.00 96.19 74 THR A CA 1
ATOM 553 C C . THR A 1 74 ? 9.287 8.237 -11.474 1.00 96.19 74 THR A C 1
ATOM 555 O O . THR A 1 74 ? 8.885 9.256 -12.036 1.00 96.19 74 THR A O 1
ATOM 558 N N . PHE A 1 75 ? 8.474 7.320 -10.960 1.00 95.25 75 PHE A N 1
ATOM 559 C CA . PHE A 1 75 ? 7.021 7.409 -10.954 1.00 95.25 75 PHE A CA 1
ATOM 560 C C . PHE A 1 75 ? 6.482 6.933 -9.617 1.00 95.25 75 PHE A C 1
ATOM 562 O O . PHE A 1 75 ? 6.897 5.883 -9.134 1.00 95.25 75 PHE A O 1
ATOM 569 N N . ASN A 1 76 ? 5.558 7.683 -9.033 1.00 95.25 76 ASN A N 1
ATOM 570 C CA . ASN A 1 76 ? 4.880 7.272 -7.814 1.00 95.25 76 ASN A CA 1
ATOM 571 C C . ASN A 1 76 ? 3.507 6.722 -8.175 1.00 95.25 76 ASN A C 1
ATOM 573 O O . ASN A 1 76 ? 2.716 7.406 -8.818 1.00 95.25 76 ASN A O 1
ATOM 577 N N . GLU A 1 77 ? 3.220 5.506 -7.725 1.00 89.81 77 GLU A N 1
ATOM 578 C CA . GLU A 1 77 ? 1.918 4.883 -7.912 1.00 89.81 77 GLU A CA 1
ATOM 579 C C . GLU A 1 77 ? 1.554 4.055 -6.688 1.00 89.81 77 GLU A C 1
ATOM 581 O O . GLU A 1 77 ? 2.319 3.194 -6.244 1.00 89.81 77 GLU A O 1
ATOM 586 N N . GLN A 1 78 ? 0.354 4.312 -6.165 1.00 88.62 78 GLN A N 1
ATOM 587 C CA . GLN A 1 78 ? -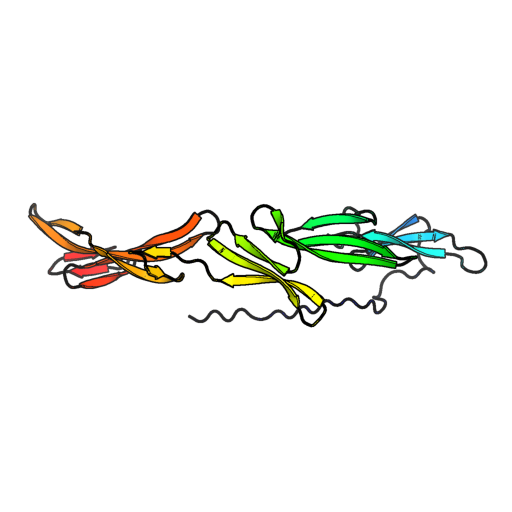0.180 3.658 -4.974 1.00 88.62 78 GLN A CA 1
ATOM 588 C C . GLN A 1 78 ? 0.815 3.720 -3.803 1.00 88.62 78 GLN A C 1
ATOM 590 O O . GLN A 1 78 ? 1.012 4.777 -3.211 1.00 88.62 78 GLN A O 1
ATOM 595 N N . HIS A 1 79 ? 1.448 2.592 -3.487 1.00 93.25 79 HIS A N 1
ATOM 596 C CA . HIS A 1 79 ? 2.316 2.405 -2.329 1.00 93.25 79 HIS A CA 1
ATOM 597 C C . HIS A 1 79 ? 3.803 2.363 -2.681 1.00 93.25 79 HIS A C 1
ATOM 599 O O . HIS A 1 79 ? 4.613 2.018 -1.821 1.00 93.25 79 HIS A O 1
ATOM 605 N N . PHE A 1 80 ? 4.181 2.671 -3.925 1.00 96.88 80 PHE A N 1
ATOM 606 C CA . PHE A 1 80 ? 5.548 2.475 -4.395 1.00 96.88 80 PHE A CA 1
ATOM 607 C C . PHE A 1 80 ? 6.048 3.611 -5.283 1.00 96.88 80 PHE A C 1
ATOM 609 O O . PHE A 1 80 ? 5.316 4.189 -6.087 1.00 96.88 80 PHE A O 1
ATOM 616 N N . THR A 1 81 ? 7.347 3.873 -5.169 1.00 97.44 81 THR A N 1
ATOM 617 C CA . THR A 1 81 ? 8.107 4.623 -6.167 1.00 97.44 81 THR A CA 1
ATOM 618 C C . THR A 1 81 ? 8.780 3.634 -7.101 1.00 97.44 81 THR A C 1
ATOM 620 O O . THR A 1 81 ? 9.575 2.795 -6.667 1.00 97.44 81 THR A O 1
ATOM 623 N N . TYR A 1 82 ? 8.509 3.772 -8.389 1.00 96.56 82 TYR A N 1
ATOM 624 C CA . TYR A 1 82 ? 9.129 3.021 -9.464 1.00 96.56 82 TYR A CA 1
ATOM 625 C C . TYR A 1 82 ? 10.229 3.843 -10.131 1.00 96.56 82 TYR A C 1
ATOM 627 O O . TYR A 1 82 ? 10.162 5.070 -10.199 1.00 96.56 82 TYR A O 1
ATOM 635 N N . SER A 1 83 ? 11.233 3.155 -10.659 1.00 96.56 83 SER A N 1
ATOM 636 C CA . SER A 1 83 ? 12.310 3.724 -11.460 1.00 96.56 83 SER A CA 1
ATOM 637 C C . SER A 1 83 ? 12.316 3.101 -12.846 1.00 96.56 83 SER A C 1
ATOM 639 O O . SER A 1 83 ? 12.284 1.874 -12.986 1.00 96.56 83 SER A O 1
ATOM 641 N N . CYS A 1 84 ? 12.413 3.950 -13.870 1.00 97.69 84 CYS A N 1
ATOM 642 C CA . CYS A 1 84 ? 12.763 3.520 -15.212 1.00 97.69 84 CYS A CA 1
ATOM 643 C C . CYS A 1 84 ? 14.277 3.637 -15.388 1.00 97.69 84 CYS A C 1
ATOM 645 O O . CYS A 1 84 ? 14.812 4.732 -15.511 1.00 97.69 84 CYS A O 1
ATOM 647 N N . THR A 1 85 ? 15.002 2.523 -15.387 1.00 96.50 85 THR A N 1
ATOM 648 C CA . THR A 1 85 ? 16.472 2.530 -15.480 1.00 96.50 85 THR A CA 1
ATOM 649 C C . THR A 1 85 ? 16.934 1.958 -16.810 1.00 96.50 85 THR A C 1
ATOM 651 O O . THR A 1 85 ? 16.393 0.954 -17.263 1.00 96.50 85 THR A O 1
ATOM 654 N N . LYS A 1 86 ? 17.970 2.554 -17.410 1.00 94.69 86 LYS A N 1
ATOM 655 C CA . LYS A 1 86 ? 18.631 2.036 -18.614 1.00 94.69 86 LYS A CA 1
ATOM 656 C C . LYS A 1 86 ? 20.078 1.653 -18.318 1.00 94.69 86 LYS A C 1
ATOM 658 O O . LYS A 1 86 ? 20.820 2.439 -17.736 1.00 94.69 86 LYS A O 1
ATOM 663 N N . LYS A 1 87 ? 20.478 0.452 -18.740 1.00 94.38 87 LYS A N 1
ATOM 664 C CA . LYS A 1 87 ? 21.859 -0.049 -18.689 1.00 94.38 87 LYS A CA 1
ATOM 665 C C . LYS A 1 87 ? 22.222 -0.616 -20.058 1.00 94.38 87 LYS A C 1
ATOM 667 O O . LYS A 1 87 ? 21.725 -1.668 -20.452 1.00 94.38 87 LYS A O 1
ATOM 672 N N . GLY A 1 88 ? 23.058 0.103 -20.805 1.00 91.69 88 GLY A N 1
ATOM 673 C CA . GLY A 1 88 ? 23.331 -0.224 -22.206 1.00 91.69 88 GLY A CA 1
ATOM 674 C C . GLY A 1 88 ? 22.053 -0.159 -23.049 1.00 91.69 88 GLY A C 1
ATOM 675 O O . GLY A 1 88 ? 21.393 0.880 -23.113 1.00 91.69 88 GLY A O 1
ATOM 676 N N . THR A 1 89 ? 21.693 -1.274 -23.683 1.00 87.38 89 THR A N 1
ATOM 677 C CA . THR A 1 89 ? 20.469 -1.412 -24.492 1.00 87.38 89 THR A CA 1
ATOM 678 C C . THR A 1 89 ? 19.251 -1.871 -23.689 1.00 87.38 89 THR A C 1
ATOM 680 O O . THR A 1 89 ? 18.132 -1.775 -24.190 1.00 87.38 89 THR A O 1
ATOM 683 N N . ALA A 1 90 ? 19.443 -2.341 -22.454 1.00 90.75 90 ALA A N 1
ATOM 684 C CA . ALA A 1 90 ? 18.365 -2.830 -21.606 1.00 90.75 90 ALA A CA 1
ATOM 685 C C . ALA A 1 90 ? 17.704 -1.681 -20.834 1.00 90.75 90 ALA A C 1
ATOM 687 O O . ALA A 1 90 ? 18.390 -0.830 -20.262 1.00 90.75 90 ALA A O 1
ATOM 688 N N . VAL A 1 91 ? 16.372 -1.694 -20.781 1.00 96.19 91 VAL A N 1
ATOM 689 C CA . VAL A 1 91 ? 15.562 -0.821 -19.924 1.00 96.19 91 VAL A CA 1
ATOM 690 C C . VAL A 1 91 ? 14.782 -1.699 -18.954 1.00 96.19 91 VAL A C 1
ATOM 692 O O . VAL A 1 91 ? 14.279 -2.754 -19.332 1.00 96.19 91 VAL A O 1
ATOM 695 N N . SER A 1 92 ? 14.705 -1.274 -17.699 1.00 94.94 92 SER A N 1
ATOM 696 C CA . SER A 1 92 ? 14.011 -1.983 -16.627 1.00 94.94 92 SER A CA 1
ATOM 697 C C . SER A 1 92 ? 13.093 -1.037 -15.869 1.00 94.94 92 SER A C 1
ATOM 699 O O . SER A 1 92 ? 13.526 0.059 -15.504 1.00 94.94 92 SER A O 1
ATOM 701 N N . TYR A 1 93 ? 11.889 -1.504 -15.561 1.00 95.69 93 TYR A N 1
ATOM 702 C CA . TYR A 1 93 ? 10.932 -0.837 -14.688 1.00 95.69 93 TYR A CA 1
ATOM 703 C C . TYR A 1 93 ? 10.841 -1.613 -13.373 1.00 95.69 93 TYR A C 1
ATOM 705 O O . TYR A 1 93 ? 10.513 -2.798 -13.383 1.00 95.69 93 TYR A O 1
ATOM 713 N N . HIS A 1 94 ? 11.207 -0.995 -12.251 1.00 94.19 94 HIS A N 1
ATOM 714 C CA . HIS A 1 94 ? 11.224 -1.680 -10.956 1.00 94.19 94 HIS A CA 1
ATOM 715 C C . HIS A 1 94 ? 10.974 -0.723 -9.794 1.00 94.19 94 HIS A C 1
ATOM 717 O O . HIS A 1 94 ? 11.270 0.468 -9.876 1.00 94.19 94 HIS A O 1
ATOM 723 N N . ILE A 1 95 ? 10.449 -1.263 -8.697 1.00 96.69 95 ILE A N 1
ATOM 724 C CA . ILE A 1 95 ? 10.248 -0.533 -7.444 1.00 96.69 95 ILE A CA 1
ATOM 725 C C . ILE A 1 95 ? 11.614 -0.186 -6.841 1.00 96.69 95 ILE A C 1
ATOM 727 O O . ILE A 1 95 ? 12.526 -1.015 -6.856 1.00 96.69 95 ILE A O 1
ATOM 731 N N . ILE A 1 96 ? 11.744 1.022 -6.290 1.00 96.69 96 ILE A N 1
ATOM 732 C CA . ILE A 1 96 ? 12.939 1.477 -5.565 1.00 96.69 96 ILE A CA 1
ATOM 733 C C . ILE A 1 96 ? 12.654 1.886 -4.118 1.00 96.69 96 ILE A C 1
ATOM 735 O O . ILE A 1 96 ? 13.548 1.755 -3.290 1.00 96.69 96 ILE A O 1
ATOM 739 N N . ASN A 1 97 ? 11.431 2.324 -3.800 1.00 97.88 97 ASN A N 1
ATOM 740 C CA . ASN A 1 97 ? 10.996 2.707 -2.453 1.00 97.88 97 ASN A CA 1
ATOM 741 C C . ASN A 1 97 ? 9.501 2.421 -2.268 1.00 97.88 97 ASN A C 1
ATOM 743 O O . ASN A 1 97 ? 8.781 2.198 -3.245 1.00 97.88 97 ASN A O 1
ATOM 747 N N . CYS A 1 98 ? 9.036 2.484 -1.023 1.00 97.81 98 CYS A N 1
ATOM 748 C CA . CYS A 1 98 ? 7.615 2.489 -0.697 1.00 97.81 98 CYS A CA 1
ATOM 749 C C . CYS A 1 98 ? 7.120 3.929 -0.492 1.00 97.81 98 CYS A C 1
ATOM 751 O O . CYS A 1 98 ? 7.922 4.857 -0.371 1.00 97.81 98 CYS A O 1
ATOM 753 N N . LEU A 1 99 ? 5.805 4.111 -0.432 1.00 95.56 99 LEU A N 1
ATOM 754 C CA . LEU A 1 99 ? 5.146 5.375 -0.116 1.00 95.56 99 LEU A CA 1
ATOM 755 C C . LEU A 1 99 ? 4.304 5.220 1.154 1.00 95.56 99 LEU A C 1
ATOM 757 O O . LEU A 1 99 ? 3.681 4.176 1.362 1.00 95.56 99 LEU A O 1
ATOM 761 N N . ASP A 1 100 ? 4.292 6.250 1.998 1.00 90.62 100 ASP A N 1
ATOM 762 C CA . ASP A 1 100 ? 3.387 6.326 3.145 1.00 90.62 100 ASP A CA 1
ATOM 763 C C . ASP A 1 100 ? 1.958 6.741 2.733 1.00 90.62 100 ASP A C 1
ATOM 765 O O . ASP A 1 100 ? 1.677 7.015 1.563 1.00 90.62 100 ASP A O 1
ATOM 769 N N . SER A 1 101 ? 1.034 6.811 3.696 1.00 86.06 101 SER A N 1
ATOM 770 C CA . SER A 1 101 ? -0.363 7.198 3.445 1.00 86.06 101 SER A CA 1
ATOM 771 C C . SER A 1 101 ? -0.540 8.644 2.957 1.00 86.06 101 SER A C 1
ATOM 773 O O . SER A 1 101 ? -1.616 9.007 2.486 1.00 86.06 101 SER A O 1
ATOM 775 N N . LYS A 1 102 ? 0.508 9.473 3.037 1.00 87.69 102 LYS A N 1
ATOM 776 C CA . LYS A 1 102 ? 0.553 10.854 2.539 1.00 87.69 102 LYS A CA 1
ATOM 777 C C . LYS A 1 102 ? 1.297 10.965 1.203 1.00 87.69 102 LYS A C 1
ATOM 779 O O . LYS A 1 102 ? 1.474 12.075 0.705 1.00 87.69 102 LYS A O 1
ATOM 784 N N . GLY A 1 103 ? 1.739 9.843 0.629 1.00 90.25 103 GLY A N 1
ATOM 785 C CA . GLY A 1 103 ? 2.533 9.803 -0.598 1.00 90.25 103 GLY A CA 1
ATOM 786 C C . GLY A 1 103 ? 3.996 10.211 -0.412 1.00 90.25 103 GLY A C 1
ATOM 787 O O . GLY A 1 103 ? 4.678 10.478 -1.402 1.00 90.25 103 GLY A O 1
ATOM 788 N N . GLN A 1 104 ? 4.493 10.279 0.825 1.00 92.75 104 GLN A N 1
ATOM 789 C CA . GLN A 1 104 ? 5.902 10.548 1.097 1.00 92.75 104 GLN A CA 1
ATOM 790 C C . GLN A 1 104 ? 6.736 9.283 0.922 1.00 92.75 104 GLN A C 1
ATOM 792 O O . GLN A 1 104 ? 6.293 8.172 1.211 1.00 92.75 104 GLN A O 1
ATOM 797 N N . VAL A 1 105 ? 7.970 9.461 0.456 1.00 95.94 105 VAL A N 1
ATOM 798 C CA . VAL A 1 105 ? 8.887 8.353 0.189 1.00 95.94 105 VAL A CA 1
ATOM 799 C C . VAL A 1 105 ? 9.365 7.733 1.498 1.00 95.94 105 VAL A C 1
ATOM 801 O O . VAL A 1 105 ? 9.965 8.405 2.334 1.00 95.94 105 VAL A O 1
ATOM 804 N N . LEU A 1 106 ? 9.151 6.425 1.627 1.00 96.31 106 LEU A N 1
ATOM 805 C CA . LEU A 1 106 ? 9.692 5.578 2.680 1.00 96.31 106 LEU A CA 1
ATOM 806 C C . LEU A 1 106 ? 10.808 4.713 2.086 1.00 96.31 106 LEU A C 1
ATOM 808 O O . LEU A 1 106 ? 10.551 3.810 1.282 1.00 96.31 106 LEU A O 1
ATOM 812 N N . ALA A 1 107 ? 12.055 4.991 2.470 1.00 96.81 107 ALA A N 1
ATOM 813 C CA . ALA A 1 107 ? 13.201 4.258 1.951 1.00 96.81 107 ALA A CA 1
ATOM 814 C C . ALA A 1 107 ? 13.205 2.800 2.432 1.00 96.81 107 ALA A C 1
ATOM 816 O O . ALA A 1 107 ? 12.721 2.472 3.517 1.00 96.81 107 ALA A O 1
ATOM 817 N N . VAL A 1 108 ? 13.792 1.906 1.636 1.00 97.12 108 VAL A N 1
ATOM 818 C CA . VAL A 1 108 ? 13.958 0.498 2.029 1.00 97.12 108 VAL A CA 1
ATOM 819 C C . VAL A 1 108 ? 14.747 0.402 3.341 1.00 97.12 108 VAL A C 1
ATOM 821 O O . VAL A 1 108 ? 15.826 0.973 3.472 1.00 97.12 108 VAL A O 1
ATOM 824 N N . GLY A 1 109 ? 14.215 -0.354 4.299 1.00 95.69 109 GLY A N 1
ATOM 825 C CA . GLY A 1 109 ? 14.737 -0.499 5.659 1.00 95.69 109 GLY A CA 1
ATOM 826 C C . GLY A 1 109 ? 14.093 0.452 6.670 1.00 95.69 109 GLY A C 1
ATOM 827 O O . GLY A 1 109 ? 14.251 0.249 7.873 1.00 95.69 109 GLY A O 1
ATOM 828 N N . GLN A 1 110 ? 13.343 1.461 6.219 1.00 96.44 110 GLN A N 1
ATOM 829 C CA . GLN A 1 110 ? 12.643 2.374 7.114 1.00 96.44 110 GLN A CA 1
ATOM 830 C C . GLN A 1 110 ? 11.296 1.814 7.579 1.00 96.44 110 GLN A C 1
ATOM 832 O O . GLN A 1 110 ? 10.654 0.972 6.936 1.00 96.44 110 GLN A O 1
ATOM 837 N N . LYS A 1 111 ? 10.873 2.331 8.731 1.00 94.31 111 LYS A N 1
ATOM 838 C CA . LYS A 1 111 ? 9.554 2.122 9.317 1.00 94.31 111 LYS A CA 1
ATOM 839 C C . LYS A 1 111 ? 8.853 3.461 9.454 1.00 94.31 111 LYS A C 1
ATOM 841 O O . LYS A 1 111 ? 9.510 4.483 9.636 1.00 94.31 111 LYS A O 1
ATOM 846 N N . THR A 1 112 ? 7.532 3.441 9.393 1.00 91.50 112 THR A N 1
ATOM 847 C CA . THR A 1 112 ? 6.705 4.620 9.630 1.00 91.50 112 THR A CA 1
ATOM 848 C C . THR A 1 112 ? 5.419 4.237 10.344 1.00 91.50 112 THR A C 1
ATOM 850 O O . THR A 1 112 ? 4.958 3.096 10.255 1.00 91.50 112 THR A O 1
ATOM 853 N N . THR A 1 113 ? 4.832 5.205 11.034 1.00 85.69 113 THR A N 1
ATOM 854 C CA . THR A 1 113 ? 3.473 5.100 11.555 1.00 85.69 113 THR A CA 1
ATOM 855 C C . THR A 1 113 ? 2.556 5.825 10.584 1.00 85.69 113 THR A C 1
ATOM 857 O O . THR A 1 113 ? 2.678 7.036 10.399 1.00 85.69 113 THR A O 1
ATOM 860 N N . MET A 1 114 ? 1.649 5.083 9.952 1.00 81.88 114 MET A N 1
ATOM 861 C CA . MET A 1 114 ? 0.658 5.665 9.046 1.00 81.88 114 MET A CA 1
ATOM 862 C C . MET A 1 114 ? -0.344 6.522 9.826 1.00 81.88 114 MET A C 1
ATOM 864 O O . MET A 1 114 ? -0.471 6.400 11.046 1.00 81.88 114 MET A O 1
ATOM 868 N N . THR A 1 115 ? -1.081 7.373 9.116 1.00 73.19 115 THR A N 1
ATOM 869 C CA . THR A 1 115 ? -2.110 8.275 9.672 1.00 73.19 115 THR A CA 1
ATOM 870 C C . THR A 1 115 ? -3.119 7.584 10.577 1.00 73.19 115 THR A C 1
ATOM 872 O O . THR A 1 115 ? -3.583 8.164 11.553 1.00 73.19 115 THR A O 1
ATOM 875 N N . GLU A 1 116 ? -3.433 6.333 10.275 1.00 65.38 116 GLU A N 1
ATOM 876 C CA . GLU A 1 116 ? -4.365 5.530 11.032 1.00 65.38 116 GLU A CA 1
ATOM 877 C C . GLU A 1 116 ? -3.781 5.051 12.359 1.00 65.38 116 GLU A C 1
ATOM 879 O O . GLU A 1 116 ? -4.568 4.749 13.233 1.00 65.38 116 GLU A O 1
ATOM 884 N N . GLY A 1 117 ? -2.457 5.035 12.562 1.00 68.50 117 GLY A N 1
ATOM 885 C CA . GLY A 1 117 ? -1.795 4.567 13.791 1.00 68.50 117 GLY A CA 1
ATOM 886 C C . GLY A 1 117 ? -1.182 3.165 13.685 1.00 68.50 117 GLY A C 1
ATOM 887 O O . GLY A 1 117 ? -0.732 2.598 14.679 1.00 68.50 117 GLY A O 1
ATOM 888 N N . THR A 1 118 ? -1.176 2.578 12.489 1.00 78.31 118 THR A N 1
ATOM 889 C CA . THR A 1 118 ? -0.494 1.311 12.188 1.00 78.31 118 THR A CA 1
ATOM 890 C C . THR A 1 118 ? 0.985 1.544 11.911 1.00 78.31 118 THR A C 1
ATOM 892 O O . THR A 1 118 ? 1.332 2.475 11.183 1.00 78.31 118 THR A O 1
ATOM 895 N N . GLU A 1 119 ? 1.847 0.661 12.408 1.00 87.38 119 GLU A N 1
ATOM 896 C CA . GLU A 1 119 ? 3.274 0.671 12.069 1.00 87.38 119 GLU A CA 1
ATOM 897 C C . GLU A 1 119 ? 3.507 -0.176 10.815 1.00 87.38 119 GLU A C 1
ATOM 899 O O . GLU A 1 119 ? 3.068 -1.327 10.759 1.00 87.38 119 GLU A O 1
ATOM 904 N N . TRP A 1 120 ? 4.213 0.379 9.834 1.00 92.06 120 TRP A N 1
ATOM 905 C CA . TRP A 1 120 ? 4.552 -0.270 8.569 1.00 92.06 120 TRP A CA 1
ATOM 906 C C . TRP A 1 120 ? 6.049 -0.184 8.289 1.00 92.06 120 TRP A C 1
ATOM 908 O O . TRP A 1 120 ? 6.728 0.730 8.757 1.00 92.06 120 TRP A O 1
ATOM 918 N N . SER A 1 121 ? 6.564 -1.117 7.492 1.00 95.12 121 SER A N 1
ATOM 919 C CA . SER A 1 121 ? 7.959 -1.142 7.059 1.00 95.12 121 SER A CA 1
ATOM 920 C C . SER A 1 121 ? 8.082 -1.369 5.564 1.00 95.12 121 SER A C 1
ATOM 922 O O . SER A 1 121 ? 7.438 -2.257 5.005 1.00 95.12 121 SER A O 1
ATOM 924 N N . CYS A 1 122 ? 8.952 -0.581 4.935 1.00 97.31 122 CYS A N 1
ATOM 925 C CA . CYS A 1 122 ? 9.434 -0.865 3.595 1.00 97.31 122 CYS A CA 1
ATOM 926 C C . CYS A 1 122 ? 10.665 -1.763 3.698 1.00 97.31 122 CYS A C 1
ATOM 928 O O . CYS A 1 122 ? 11.646 -1.386 4.337 1.00 97.31 122 CYS A O 1
ATOM 930 N N . PHE A 1 123 ? 10.657 -2.933 3.071 1.00 96.50 123 PHE A N 1
ATOM 931 C CA . PHE A 1 123 ? 11.766 -3.883 3.174 1.00 96.50 123 PHE A CA 1
ATOM 932 C C . PHE A 1 123 ? 11.970 -4.659 1.875 1.00 96.50 123 PHE A C 1
ATOM 934 O O . PHE A 1 123 ? 11.116 -4.651 0.991 1.00 96.50 123 PHE A O 1
ATOM 941 N N . LYS A 1 124 ? 13.119 -5.329 1.757 1.00 97.12 124 LYS A N 1
ATOM 942 C CA . LYS A 1 124 ? 13.371 -6.313 0.699 1.00 97.12 124 LYS A CA 1
ATOM 943 C C . LYS A 1 124 ? 13.160 -7.712 1.247 1.00 97.12 124 LYS A C 1
ATOM 945 O O . LYS A 1 124 ? 13.714 -8.050 2.291 1.00 97.12 124 LYS A O 1
ATOM 950 N N . ASP A 1 125 ? 12.388 -8.523 0.537 1.00 93.94 125 ASP A N 1
ATOM 951 C CA . ASP A 1 125 ? 12.251 -9.933 0.882 1.00 93.94 125 ASP A CA 1
ATOM 952 C C . ASP A 1 125 ? 13.478 -10.758 0.450 1.00 93.94 125 ASP A C 1
ATOM 954 O O . ASP A 1 125 ? 14.448 -10.238 -0.108 1.00 93.94 125 ASP A O 1
ATOM 958 N N . LYS A 1 126 ? 13.438 -12.074 0.693 1.00 94.69 126 LYS A N 1
ATOM 959 C CA . LYS A 1 126 ? 14.538 -12.997 0.360 1.00 94.69 126 LYS A CA 1
ATOM 960 C C . LYS A 1 126 ? 14.864 -13.063 -1.138 1.00 94.69 126 LYS A C 1
ATOM 962 O O . LYS A 1 126 ? 15.966 -13.469 -1.486 1.00 94.69 126 LYS A O 1
ATOM 967 N N . SER A 1 127 ? 13.929 -12.683 -2.010 1.00 93.88 127 SER A N 1
ATOM 968 C CA . SER A 1 127 ? 14.140 -12.606 -3.462 1.00 93.88 127 SER A CA 1
ATOM 969 C C . SER A 1 127 ? 14.695 -11.250 -3.915 1.00 93.88 127 SER A C 1
ATOM 971 O O . SER A 1 127 ? 15.004 -11.068 -5.089 1.00 93.88 127 SER A O 1
ATOM 973 N N . GLY A 1 128 ? 14.830 -10.293 -2.990 1.00 92.25 128 GLY A N 1
ATOM 974 C CA . GLY A 1 128 ? 15.230 -8.918 -3.272 1.00 92.25 128 GLY A CA 1
ATOM 975 C C . GLY A 1 128 ? 14.075 -8.010 -3.703 1.00 92.25 128 GLY A C 1
ATOM 976 O O . GLY A 1 128 ? 14.320 -6.835 -3.989 1.00 92.25 128 GLY A O 1
ATOM 977 N N . ALA A 1 129 ? 12.835 -8.513 -3.725 1.00 92.06 129 ALA A N 1
ATOM 978 C CA . ALA A 1 129 ? 11.655 -7.727 -4.064 1.00 92.06 129 ALA A CA 1
ATOM 979 C C . ALA A 1 129 ? 11.307 -6.763 -2.925 1.00 92.06 129 ALA A C 1
ATOM 981 O O . ALA A 1 129 ? 11.276 -7.156 -1.757 1.00 92.06 129 ALA A O 1
ATOM 982 N N . ILE A 1 130 ? 11.034 -5.504 -3.267 1.00 96.56 130 ILE A N 1
ATOM 983 C CA . ILE A 1 130 ? 10.626 -4.488 -2.294 1.00 96.56 130 ILE A CA 1
ATOM 984 C C . ILE A 1 130 ? 9.144 -4.665 -1.969 1.00 96.56 130 ILE A C 1
ATOM 986 O O . ILE A 1 130 ? 8.313 -4.787 -2.868 1.00 96.56 130 ILE A O 1
ATOM 990 N N . LYS A 1 131 ? 8.827 -4.678 -0.675 1.00 94.88 131 LYS A N 1
ATOM 991 C CA . LYS A 1 131 ? 7.483 -4.854 -0.129 1.00 94.88 131 LYS A CA 1
ATOM 992 C C . LYS A 1 131 ? 7.215 -3.838 0.971 1.00 94.88 131 LYS A C 1
ATOM 994 O O . LYS A 1 131 ? 8.132 -3.397 1.663 1.00 94.88 131 LYS A O 1
ATOM 999 N N . LEU A 1 132 ? 5.937 -3.517 1.133 1.00 94.25 132 LEU A N 1
ATOM 1000 C CA . LEU A 1 132 ? 5.411 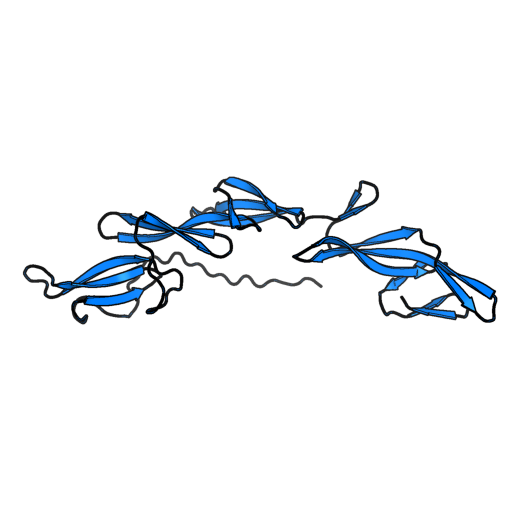-2.730 2.236 1.00 94.25 132 LEU A CA 1
ATOM 1001 C C . LEU A 1 132 ? 4.603 -3.675 3.136 1.00 94.25 132 LEU A C 1
ATOM 1003 O O . LEU A 1 132 ? 3.634 -4.279 2.681 1.00 94.25 132 LEU A O 1
ATOM 1007 N N . GLU A 1 133 ? 5.029 -3.846 4.385 1.00 92.12 133 GLU A N 1
ATOM 1008 C CA . GLU A 1 133 ? 4.381 -4.740 5.352 1.00 92.12 133 GLU A CA 1
ATOM 1009 C C . GLU A 1 133 ? 3.903 -3.974 6.575 1.00 92.12 133 GLU A C 1
ATOM 1011 O O . GLU A 1 133 ? 4.596 -3.100 7.098 1.00 92.12 133 GLU A O 1
ATOM 1016 N N . GLN A 1 134 ? 2.718 -4.344 7.046 1.00 88.75 134 GLN A N 1
ATOM 1017 C CA . GLN A 1 134 ? 2.183 -3.870 8.305 1.00 88.75 134 GLN A CA 1
ATOM 1018 C C . GLN A 1 134 ? 2.797 -4.671 9.455 1.00 88.75 134 GLN A C 1
ATOM 1020 O O . GLN A 1 134 ? 2.526 -5.859 9.611 1.00 88.75 134 GLN A O 1
ATOM 1025 N N . LEU A 1 135 ? 3.589 -4.007 10.293 1.00 85.38 135 LEU A N 1
ATOM 1026 C CA . LEU A 1 135 ? 4.222 -4.611 11.465 1.00 85.38 135 LEU A CA 1
ATOM 1027 C C . LEU A 1 135 ? 3.285 -4.651 12.673 1.00 85.38 135 LEU A C 1
ATOM 1029 O O . LEU A 1 135 ? 3.328 -5.590 13.467 1.00 85.38 135 LEU A O 1
ATOM 1033 N N . LYS A 1 136 ? 2.449 -3.617 12.835 1.00 76.62 136 LYS A N 1
ATOM 1034 C CA . LYS A 1 136 ? 1.465 -3.537 13.920 1.00 76.62 136 LYS A CA 1
ATOM 1035 C C . LYS A 1 136 ? 0.114 -3.072 13.404 1.00 76.62 136 LYS A C 1
ATOM 1037 O O . LYS A 1 136 ? -0.010 -2.045 12.732 1.00 76.62 136 LYS A O 1
ATOM 1042 N N . THR A 1 137 ? -0.929 -3.796 13.794 1.00 69.12 137 THR A N 1
ATOM 1043 C CA . THR A 1 137 ? -2.294 -3.264 13.800 1.00 69.12 137 THR A CA 1
ATOM 1044 C C . THR A 1 137 ? -2.339 -2.124 14.798 1.00 69.12 137 THR A C 1
ATOM 1046 O O . THR A 1 137 ? -1.941 -2.325 15.947 1.00 69.12 137 THR A O 1
ATOM 1049 N N . GLY A 1 138 ? -2.792 -0.945 14.388 1.00 66.75 138 GLY A N 1
ATOM 1050 C CA . GLY A 1 138 ? -2.982 0.121 15.353 1.00 66.75 138 GLY A CA 1
ATOM 1051 C C . GLY A 1 138 ? -4.200 -0.157 16.232 1.00 66.75 138 GLY A C 1
ATOM 1052 O O . GLY A 1 138 ? -4.896 -1.172 16.091 1.00 66.75 138 GLY A O 1
ATOM 1053 N N . GLN A 1 139 ? -4.331 0.657 17.268 1.00 79.62 139 GLN A N 1
ATOM 1054 C CA . GLN A 1 139 ? -5.007 0.265 18.493 1.00 79.62 139 GLN A CA 1
ATOM 1055 C C . GLN A 1 139 ? -5.771 1.455 19.079 1.00 79.62 139 GLN A C 1
ATOM 1057 O O . GLN A 1 139 ? -5.376 2.603 18.898 1.00 79.62 139 GLN A O 1
ATOM 1062 N N . CYS A 1 140 ? -6.849 1.182 19.809 1.00 85.38 140 CYS A N 1
ATOM 1063 C CA . CYS A 1 140 ? -7.543 2.190 20.607 1.00 85.38 140 CYS A CA 1
ATOM 1064 C C . CYS A 1 140 ? -6.916 2.259 22.001 1.00 85.38 140 CYS A C 1
ATOM 1066 O O . CYS A 1 140 ? -6.469 1.239 22.517 1.00 85.38 140 CYS A O 1
ATOM 1068 N N . SER A 1 141 ? -6.916 3.427 22.642 1.00 83.38 141 SER A N 1
ATOM 1069 C CA . SER A 1 141 ? -6.489 3.565 24.041 1.00 83.38 141 SER A CA 1
ATOM 1070 C C . SER A 1 141 ? -7.701 3.757 24.948 1.00 83.38 141 SER A C 1
ATOM 1072 O O . SER A 1 141 ? -8.564 4.587 24.660 1.00 83.38 141 SER A O 1
ATOM 1074 N N . TYR A 1 142 ? -7.775 2.989 26.034 1.00 85.62 142 TYR A N 1
ATOM 1075 C CA . TYR A 1 142 ? -8.800 3.117 27.068 1.00 85.62 142 TYR A CA 1
ATOM 1076 C C . TYR A 1 142 ? -8.184 2.877 28.450 1.00 85.62 142 TYR A C 1
ATOM 1078 O O . TYR A 1 142 ? -7.599 1.825 28.689 1.00 85.62 142 TYR A O 1
ATOM 1086 N N . ASN A 1 143 ? -8.305 3.848 29.364 1.00 85.81 143 ASN A N 1
ATOM 1087 C CA . ASN A 1 143 ? -7.715 3.804 30.713 1.00 85.81 143 ASN A CA 1
ATOM 1088 C C . ASN A 1 143 ? -6.219 3.430 30.730 1.00 85.81 143 ASN A C 1
ATOM 1090 O O . ASN A 1 143 ? -5.772 2.646 31.564 1.00 85.81 143 ASN A O 1
ATOM 1094 N N . GLY A 1 144 ? -5.446 3.947 29.770 1.00 80.94 144 GLY A N 1
ATOM 1095 C CA . GLY A 1 144 ? -4.020 3.629 29.630 1.00 80.94 144 GLY A CA 1
ATOM 1096 C C . GLY A 1 144 ? -3.729 2.216 29.110 1.00 80.94 144 GLY A C 1
ATOM 1097 O O . GLY A 1 144 ? -2.566 1.868 28.931 1.00 80.94 144 GLY A O 1
ATOM 1098 N N . VAL A 1 145 ? -4.761 1.412 28.834 1.00 83.19 145 VAL A N 1
ATOM 1099 C CA . VAL A 1 145 ? -4.643 0.099 28.203 1.00 83.19 145 VAL A CA 1
ATOM 1100 C C . VAL A 1 145 ? -4.883 0.233 26.712 1.00 83.19 145 VAL A C 1
ATOM 1102 O O . VAL A 1 145 ? -5.854 0.840 26.255 1.00 83.19 145 VAL A O 1
ATOM 1105 N N . THR A 1 146 ? -4.013 -0.406 25.947 1.00 83.06 146 THR A N 1
ATOM 1106 C CA . THR A 1 146 ? -4.108 -0.407 24.501 1.00 83.06 146 THR A CA 1
ATOM 1107 C C . THR A 1 146 ? -4.903 -1.618 24.006 1.00 83.06 146 THR A C 1
ATOM 1109 O O . THR A 1 146 ? -4.591 -2.769 24.313 1.00 83.06 146 THR A O 1
ATOM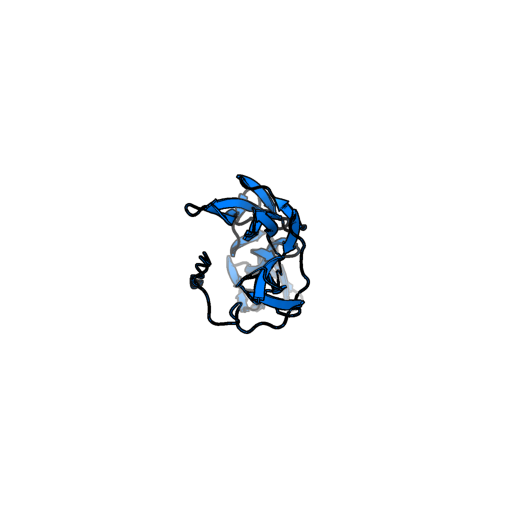 1112 N N . LEU A 1 147 ? -5.960 -1.359 23.240 1.00 86.31 147 LEU A N 1
ATOM 1113 C CA . LEU A 1 147 ? -6.943 -2.330 22.775 1.00 86.31 147 LEU A CA 1
ATOM 1114 C C . LEU A 1 147 ? -6.812 -2.550 21.267 1.00 86.31 147 LEU A C 1
ATOM 1116 O O . LEU A 1 147 ? -6.918 -1.617 20.474 1.00 86.31 147 LEU A O 1
ATOM 1120 N N . ALA A 1 148 ? -6.632 -3.806 20.862 1.00 83.44 148 ALA A N 1
ATOM 1121 C CA . ALA A 1 148 ? -6.632 -4.181 19.451 1.00 83.44 148 ALA A CA 1
ATOM 1122 C C . ALA A 1 148 ? -8.004 -3.940 18.793 1.00 83.44 148 ALA A C 1
ATOM 1124 O O . ALA A 1 148 ? -9.046 -4.011 19.453 1.00 83.44 148 ALA A O 1
ATOM 1125 N N . VAL A 1 149 ? -8.011 -3.729 17.474 1.00 85.00 149 VAL A N 1
ATOM 1126 C CA . VAL A 1 149 ? -9.244 -3.632 16.675 1.00 85.00 149 VAL A CA 1
ATOM 1127 C C . VAL A 1 149 ? -10.165 -4.824 16.946 1.00 85.00 149 VAL A C 1
ATOM 1129 O O . VAL A 1 149 ? -9.728 -5.972 17.024 1.00 85.00 149 VAL A O 1
ATOM 1132 N N . GLY A 1 150 ? -11.458 -4.546 17.108 1.00 85.69 150 GLY A N 1
ATOM 1133 C CA . GLY A 1 150 ? -12.486 -5.536 17.419 1.00 85.69 150 GLY A CA 1
ATOM 1134 C C . GLY A 1 150 ? -12.600 -5.895 18.902 1.00 85.69 150 GLY A C 1
ATOM 1135 O O . GLY A 1 150 ? -13.571 -6.549 19.282 1.00 85.69 150 GLY A O 1
ATOM 1136 N N . LYS A 1 151 ? -11.669 -5.460 19.766 1.00 90.56 151 LYS A N 1
ATOM 1137 C CA . LYS A 1 151 ? -11.842 -5.606 21.217 1.00 90.56 151 LYS A CA 1
ATOM 1138 C C . LYS A 1 151 ? -12.964 -4.701 21.709 1.00 90.56 151 LYS A C 1
ATOM 1140 O O . LYS A 1 151 ? -13.033 -3.529 21.343 1.00 90.56 151 LYS A O 1
ATOM 1145 N N . THR A 1 152 ? -13.828 -5.267 22.544 1.00 92.12 152 THR A N 1
ATOM 1146 C CA . THR A 1 152 ? -14.955 -4.574 23.167 1.00 92.12 152 THR A CA 1
ATOM 1147 C C . THR A 1 152 ? -14.674 -4.279 24.631 1.00 92.12 152 THR A C 1
ATOM 1149 O O . THR A 1 152 ? -14.065 -5.095 25.321 1.00 92.12 152 THR A O 1
ATOM 1152 N N . TRP A 1 153 ? -15.172 -3.149 25.113 1.00 93.62 153 TRP A N 1
ATOM 1153 C CA . TRP A 1 153 ? -15.164 -2.776 26.526 1.00 93.62 153 TRP A CA 1
ATOM 1154 C C . TRP A 1 153 ? -16.454 -2.033 26.864 1.00 93.62 153 TRP A C 1
ATOM 1156 O O . TRP A 1 153 ? -17.250 -1.717 25.979 1.00 93.62 153 TRP A O 1
ATOM 1166 N N . SER A 1 154 ? -16.679 -1.786 28.147 1.00 93.62 154 SER A N 1
ATOM 1167 C CA . SER A 1 154 ? -17.828 -1.028 28.626 1.00 93.62 154 SER A CA 1
ATOM 1168 C C . SER A 1 154 ? -17.354 0.209 29.368 1.00 93.62 154 SER A C 1
ATOM 1170 O O . SER A 1 154 ? -16.501 0.101 30.246 1.00 93.62 154 SER A O 1
ATOM 1172 N N . GLU A 1 155 ? -17.930 1.360 29.048 1.00 93.25 155 GLU A N 1
ATOM 1173 C CA . GLU A 1 155 ? -17.714 2.598 29.794 1.00 93.25 155 GLU A CA 1
ATOM 1174 C C . GLU A 1 155 ? -18.912 2.875 30.700 1.00 93.25 155 GLU A C 1
ATOM 1176 O O . GLU A 1 155 ? -20.037 2.875 30.188 1.00 93.25 155 GLU A O 1
ATOM 1181 N N . PRO A 1 156 ? -18.703 3.096 32.013 1.00 93.88 156 PRO A N 1
ATOM 1182 C CA . PRO A 1 156 ? -19.784 3.403 32.941 1.00 93.88 156 PRO A CA 1
ATOM 1183 C C . PRO A 1 156 ? -20.641 4.567 32.441 1.00 93.88 156 PRO A C 1
ATOM 1185 O O . PRO A 1 156 ? -20.123 5.623 32.086 1.00 93.88 156 PRO A O 1
ATOM 1188 N N . ALA A 1 157 ? -21.951 4.349 32.397 1.00 92.06 157 ALA A N 1
ATOM 1189 C CA . ALA A 1 157 ? -22.933 5.332 31.964 1.00 92.06 157 ALA A CA 1
ATOM 1190 C C . ALA A 1 157 ? -24.307 4.922 32.490 1.00 92.06 157 ALA A C 1
ATOM 1192 O O . ALA A 1 157 ? -24.748 3.796 32.261 1.00 92.06 157 ALA A O 1
ATOM 1193 N N . GLU A 1 158 ? -25.000 5.829 33.167 1.00 92.38 158 GLU A N 1
ATOM 1194 C CA . GLU A 1 158 ? -26.360 5.571 33.624 1.00 92.38 158 GLU A CA 1
ATOM 1195 C C . GLU A 1 158 ? -27.348 5.867 32.492 1.00 92.38 158 GLU A C 1
ATOM 1197 O O . GLU A 1 158 ? -27.455 6.999 32.024 1.00 92.38 158 GLU A O 1
ATOM 1202 N N . ILE A 1 159 ? -28.048 4.833 32.021 1.00 88.81 159 ILE A N 1
ATOM 1203 C CA . ILE A 1 159 ? -29.036 4.950 30.945 1.00 88.81 159 ILE A CA 1
ATOM 1204 C C . ILE A 1 159 ? -30.416 4.862 31.580 1.00 88.81 159 ILE A C 1
ATOM 1206 O O . ILE A 1 159 ? -30.807 3.802 32.078 1.00 88.81 159 ILE A O 1
ATOM 1210 N N . LYS A 1 160 ? -31.147 5.976 31.548 1.00 90.38 160 LYS A N 1
ATOM 1211 C CA . LYS A 1 160 ? -32.502 6.089 32.085 1.00 90.38 160 LYS A CA 1
ATOM 1212 C C . LYS A 1 160 ? -33.540 6.167 30.974 1.00 90.38 160 LYS A C 1
ATOM 1214 O O . LYS A 1 160 ? -33.291 6.754 29.925 1.00 90.38 160 LYS A O 1
ATOM 1219 N N . ILE A 1 161 ? -34.715 5.612 31.243 1.00 87.19 161 ILE A N 1
ATOM 1220 C CA . ILE A 1 161 ? -35.934 5.833 30.460 1.00 87.19 161 ILE A CA 1
ATOM 1221 C C . ILE A 1 161 ? -37.061 6.273 31.392 1.00 87.19 161 ILE A C 1
ATOM 1223 O O . ILE A 1 161 ? -37.038 5.966 32.584 1.00 87.19 161 ILE A O 1
ATOM 1227 N N . THR A 1 162 ? -38.073 6.943 30.850 1.00 88.75 162 THR A N 1
ATOM 1228 C CA . THR A 1 162 ? -39.283 7.311 31.594 1.00 88.75 162 THR A CA 1
ATOM 1229 C C . THR A 1 162 ? -40.442 6.433 31.138 1.00 88.75 162 THR A C 1
ATOM 1231 O O . THR A 1 162 ? -40.797 6.436 29.962 1.00 88.75 162 THR A O 1
ATOM 1234 N N . VAL A 1 163 ? -41.050 5.691 32.066 1.00 83.62 163 VAL A N 1
ATOM 1235 C CA . VAL A 1 163 ? -42.215 4.831 31.799 1.00 83.62 163 VAL A CA 1
ATOM 1236 C C . VAL A 1 163 ? -43.334 5.236 32.747 1.00 83.62 163 VAL A C 1
ATOM 1238 O O . VAL A 1 163 ? -43.180 5.132 33.961 1.00 83.62 163 VAL A O 1
ATOM 1241 N N . GLY A 1 164 ? -44.451 5.732 32.206 1.00 85.19 164 GLY A N 1
ATOM 1242 C CA . GLY A 1 164 ? -45.584 6.187 33.023 1.00 85.19 164 GLY A CA 1
ATOM 1243 C C . GLY A 1 164 ? -45.231 7.324 33.992 1.00 85.19 164 GLY A C 1
ATOM 1244 O O . GLY A 1 164 ? -45.737 7.351 35.106 1.00 85.19 164 GLY A O 1
ATOM 1245 N N . GLY A 1 165 ? -44.318 8.223 33.603 1.00 88.69 165 GLY A N 1
ATOM 1246 C CA . GLY A 1 165 ? -43.861 9.340 34.442 1.00 88.69 165 GLY A CA 1
ATOM 1247 C C . GLY A 1 165 ? -42.804 8.978 35.492 1.00 88.69 165 GLY A C 1
ATOM 1248 O O . GLY A 1 165 ? -42.322 9.867 36.186 1.00 88.69 165 GLY A O 1
ATOM 1249 N N . VAL A 1 166 ? -42.403 7.707 35.591 1.00 88.50 166 VAL A N 1
ATOM 1250 C CA . VAL A 1 166 ? -41.368 7.245 36.527 1.00 88.50 166 VAL A CA 1
ATOM 1251 C C . VAL A 1 166 ? -40.059 7.003 35.778 1.00 88.50 166 VAL A C 1
ATOM 1253 O O . VAL A 1 166 ? -40.039 6.288 34.772 1.00 88.50 166 VAL A O 1
ATOM 1256 N N . GLU A 1 167 ? -38.958 7.585 36.264 1.00 91.25 167 GLU A N 1
ATOM 1257 C CA . GLU A 1 167 ? -37.614 7.273 35.769 1.00 91.25 167 GLU A CA 1
ATOM 1258 C C . GLU A 1 167 ? -37.189 5.865 36.193 1.00 91.25 167 GLU A C 1
ATOM 1260 O O . GLU A 1 167 ? -37.289 5.482 37.359 1.00 91.25 167 GLU A O 1
ATOM 1265 N N . LYS A 1 168 ? -36.655 5.103 35.241 1.00 89.44 168 LYS A N 1
ATOM 1266 C CA . LYS A 1 168 ? -36.086 3.776 35.464 1.00 89.44 168 LYS A CA 1
ATOM 1267 C C . LYS A 1 168 ? -34.690 3.710 34.867 1.00 89.44 168 LYS A C 1
ATOM 1269 O O . LYS A 1 168 ? -34.502 4.015 33.689 1.00 89.44 168 LYS A O 1
ATOM 1274 N N . VAL A 1 169 ? -33.725 3.251 35.657 1.00 90.38 169 VAL A N 1
ATOM 1275 C CA . VAL A 1 169 ? -32.383 2.923 35.163 1.00 90.38 169 VAL A CA 1
ATOM 1276 C C . VAL A 1 169 ? -32.450 1.580 34.441 1.00 90.38 169 VAL A C 1
ATOM 1278 O O . VAL A 1 169 ? -32.736 0.550 35.046 1.00 90.38 169 VAL A O 1
ATOM 1281 N N . VAL A 1 170 ? -32.180 1.585 33.139 1.00 90.62 170 VAL A N 1
ATOM 1282 C CA . VAL A 1 170 ? -32.196 0.384 32.291 1.00 90.62 170 VAL A CA 1
ATOM 1283 C C . VAL A 1 170 ? -30.810 -0.052 31.837 1.00 90.62 170 VAL A C 1
ATOM 1285 O O . VAL A 1 170 ? -30.634 -1.204 31.438 1.00 90.62 170 VAL A O 1
ATOM 1288 N N . GLY A 1 171 ? -29.807 0.820 31.950 1.00 91.81 171 GLY A N 1
ATOM 1289 C CA . GLY A 1 171 ? -28.421 0.525 31.597 1.00 91.81 171 GLY A CA 1
ATOM 1290 C C . GLY A 1 171 ? -27.420 1.141 32.563 1.00 91.81 171 GLY A C 1
ATOM 1291 O O . GLY A 1 171 ? -27.694 2.165 33.182 1.00 91.81 171 GLY A O 1
ATOM 1292 N N . LYS A 1 172 ? -26.260 0.490 32.679 1.00 94.38 172 LYS A N 1
ATOM 1293 C CA . LYS A 1 172 ? -25.150 0.908 33.552 1.00 94.38 172 LYS A CA 1
ATOM 1294 C C . LYS A 1 172 ? -23.841 1.184 32.811 1.00 94.38 172 LYS A C 1
ATOM 1296 O O . LYS A 1 172 ? -22.880 1.650 33.422 1.00 94.38 172 LYS A O 1
ATOM 1301 N N . ALA A 1 173 ? -23.772 0.866 31.517 1.00 94.44 173 ALA A N 1
ATOM 1302 C CA . ALA A 1 173 ? -22.626 1.207 30.686 1.00 94.44 173 ALA A CA 1
ATOM 1303 C C . ALA A 1 173 ? -22.969 1.239 29.192 1.00 94.44 173 ALA A C 1
ATOM 1305 O O . ALA A 1 173 ? -23.893 0.566 28.727 1.00 94.44 173 ALA A O 1
ATOM 1306 N N . ILE A 1 174 ? -22.157 1.963 28.425 1.00 93.44 174 ILE A N 1
ATOM 1307 C CA . ILE A 1 174 ? -22.141 1.901 26.961 1.00 93.44 174 ILE A CA 1
ATOM 1308 C C . ILE A 1 174 ? -21.109 0.855 26.549 1.00 93.44 174 ILE A C 1
ATOM 1310 O O . ILE A 1 174 ? -19.946 0.932 26.947 1.00 93.44 174 ILE A O 1
ATOM 1314 N N . ALA A 1 175 ? -21.520 -0.116 25.736 1.00 93.81 175 ALA A N 1
ATOM 1315 C CA . ALA A 1 175 ? -20.593 -1.063 25.139 1.00 93.81 175 ALA A CA 1
ATOM 1316 C C . ALA A 1 175 ? -19.926 -0.408 23.927 1.00 93.81 175 ALA A C 1
ATOM 1318 O O . ALA A 1 175 ? -20.598 0.019 22.983 1.00 93.81 175 ALA A O 1
ATOM 1319 N N . LYS A 1 176 ? -18.599 -0.351 23.933 1.00 94.19 176 LYS A N 1
ATOM 1320 C CA . LYS A 1 176 ? -17.788 0.160 22.830 1.00 94.19 176 LYS A CA 1
ATOM 1321 C C . LYS A 1 176 ? -16.965 -0.953 22.201 1.00 94.19 176 LYS A C 1
ATOM 1323 O O . LYS A 1 176 ? -16.705 -1.985 22.817 1.00 94.19 176 LYS A O 1
ATOM 1328 N N . VAL A 1 177 ? -16.559 -0.732 20.959 1.00 92.06 177 VAL A N 1
ATOM 1329 C CA . VAL A 1 177 ? -15.614 -1.569 20.222 1.00 92.06 177 VAL A CA 1
ATOM 1330 C C . VAL A 1 177 ? -14.510 -0.694 19.653 1.00 92.06 177 VAL A C 1
ATOM 1332 O O . VAL A 1 177 ? -14.768 0.431 19.217 1.00 92.06 177 VAL A O 1
ATOM 1335 N N . CYS A 1 178 ? -13.287 -1.215 19.628 1.00 90.81 178 CYS A N 1
ATOM 1336 C CA . CYS A 1 178 ? -12.203 -0.556 18.924 1.00 90.81 178 CYS A CA 1
ATOM 1337 C C . CYS A 1 178 ? -12.439 -0.752 17.432 1.00 90.81 178 CYS A C 1
ATOM 1339 O O . CYS A 1 178 ? -12.369 -1.877 16.929 1.00 90.81 178 CYS A O 1
ATOM 1341 N N . ALA A 1 179 ? -12.776 0.327 16.744 1.00 88.06 179 ALA A N 1
ATOM 1342 C CA . ALA A 1 179 ? -13.025 0.340 15.318 1.00 88.06 179 ALA A CA 1
ATOM 1343 C C . ALA A 1 179 ? -11.909 1.097 14.603 1.00 88.06 179 ALA A C 1
ATOM 1345 O O . ALA A 1 179 ? -11.136 1.837 15.212 1.00 88.06 179 ALA A O 1
ATOM 1346 N N . THR A 1 180 ? -11.846 0.903 13.293 1.00 82.69 180 THR A N 1
ATOM 1347 C CA . THR A 1 180 ? -11.015 1.720 12.424 1.00 82.69 180 THR A CA 1
ATOM 1348 C C . THR A 1 180 ? -11.788 2.107 11.180 1.00 82.69 180 THR A C 1
ATOM 1350 O O . THR A 1 180 ? -12.624 1.338 10.698 1.00 82.69 180 THR A O 1
ATOM 1353 N N . ASP A 1 181 ? -11.520 3.307 10.684 1.00 73.44 181 ASP A N 1
ATOM 1354 C CA . ASP A 1 181 ? -11.868 3.718 9.333 1.00 73.44 181 ASP A CA 1
ATOM 1355 C C . ASP A 1 181 ? -10.645 4.417 8.725 1.00 73.44 181 ASP A C 1
ATOM 1357 O O . ASP A 1 181 ? -9.901 5.097 9.431 1.00 73.44 181 ASP A O 1
ATOM 1361 N N . GLY A 1 182 ? -10.425 4.231 7.421 1.00 61.03 182 GLY A N 1
ATOM 1362 C CA . GLY A 1 182 ? -9.249 4.756 6.719 1.00 61.03 182 GLY A CA 1
ATOM 1363 C C . GLY A 1 182 ? -9.091 6.284 6.761 1.00 61.03 182 GLY A C 1
ATOM 1364 O O . GLY A 1 182 ? -8.041 6.782 6.376 1.00 61.03 182 GLY A O 1
ATOM 1365 N N . LYS A 1 183 ? -10.103 7.032 7.217 1.00 64.75 183 LYS A N 1
ATOM 1366 C CA . LYS A 1 183 ? -10.084 8.486 7.424 1.00 64.75 183 LYS A CA 1
ATOM 1367 C C . LYS A 1 183 ? -9.847 8.882 8.882 1.00 64.75 183 LYS A C 1
ATOM 1369 O O . LYS A 1 183 ? -9.064 9.793 9.124 1.00 64.75 183 LYS A O 1
ATOM 1374 N N . LEU A 1 184 ? -10.531 8.249 9.840 1.00 63.53 184 LEU A N 1
ATOM 1375 C CA . LEU A 1 184 ? -10.463 8.616 11.266 1.00 63.53 184 LEU A CA 1
ATOM 1376 C C . LEU A 1 184 ? -9.400 7.843 12.065 1.00 63.53 184 LEU A C 1
ATOM 1378 O O . LEU A 1 184 ? -9.197 8.135 13.242 1.00 63.53 184 LEU A O 1
ATOM 1382 N N . GLY A 1 185 ? -8.728 6.859 11.463 1.00 74.50 185 GLY A N 1
ATOM 1383 C CA . GLY A 1 185 ? -7.761 6.013 12.163 1.00 74.50 185 GLY A CA 1
ATOM 1384 C C . GLY A 1 185 ? -8.441 5.040 13.123 1.00 74.50 185 GLY A C 1
ATOM 1385 O O . GLY A 1 185 ? -9.445 4.428 12.753 1.00 74.50 185 GLY A O 1
ATOM 1386 N N . PHE A 1 186 ? -7.899 4.849 14.330 1.00 82.50 186 PHE A N 1
ATOM 1387 C CA . PHE A 1 186 ? -8.509 4.011 15.375 1.00 82.50 186 PHE A CA 1
ATOM 1388 C C . PHE A 1 186 ? -9.378 4.837 16.318 1.00 82.50 186 PHE A C 1
ATOM 1390 O O . PHE A 1 186 ? -8.921 5.815 16.906 1.00 82.50 186 PHE A O 1
ATOM 1397 N N . PHE A 1 187 ? -10.624 4.412 16.515 1.00 86.19 187 PHE A N 1
ATOM 1398 C CA . PHE A 1 187 ? -11.563 5.107 17.388 1.00 86.19 187 PHE A CA 1
ATOM 1399 C C . PHE A 1 187 ? -12.479 4.146 18.141 1.00 86.19 187 PHE A C 1
ATOM 1401 O O . PHE A 1 187 ? -12.767 3.023 17.721 1.00 86.19 187 PHE A O 1
ATOM 1408 N N . ALA A 1 188 ? -12.977 4.621 19.278 1.00 90.06 188 ALA A N 1
ATOM 1409 C CA . ALA A 1 188 ? -13.972 3.922 20.065 1.00 90.06 188 ALA A CA 1
ATOM 1410 C C . ALA A 1 188 ? -15.364 4.123 19.451 1.00 90.06 188 ALA A C 1
ATOM 1412 O O . ALA A 1 188 ? -15.921 5.219 19.502 1.00 90.06 188 ALA A O 1
ATOM 1413 N N . LYS A 1 189 ? -15.947 3.064 18.887 1.00 91.38 189 LYS A N 1
ATOM 1414 C CA . LYS A 1 189 ? -17.302 3.093 18.327 1.00 91.38 189 LYS A CA 1
ATOM 1415 C C . LYS A 1 189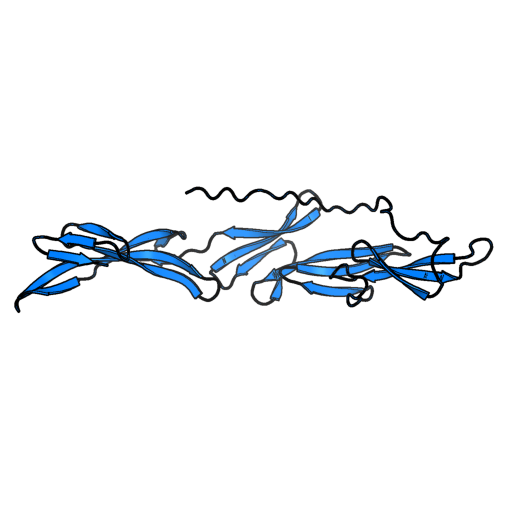 ? -18.292 2.494 19.318 1.00 91.38 189 LYS A C 1
ATOM 1417 O O . LYS A 1 189 ? -18.05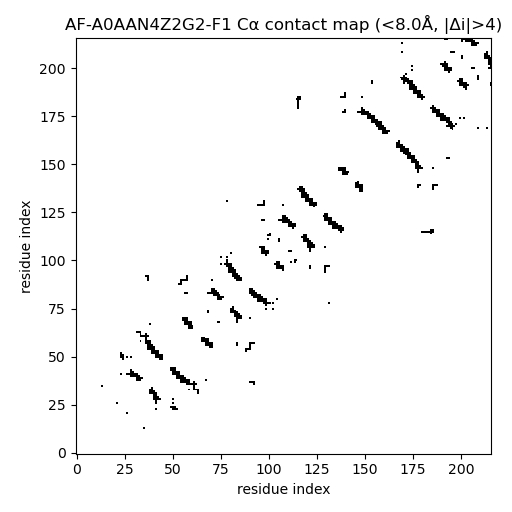8 1.399 19.825 1.00 91.38 189 LYS A O 1
ATOM 1422 N N . ALA A 1 190 ? -19.420 3.163 19.552 1.00 91.06 190 ALA A N 1
ATOM 1423 C CA . ALA A 1 190 ? -20.533 2.555 20.279 1.00 91.06 190 ALA A CA 1
ATOM 1424 C C . ALA A 1 190 ? -21.021 1.302 19.526 1.00 91.06 190 ALA A C 1
ATOM 1426 O O . ALA A 1 190 ? -21.333 1.352 18.335 1.00 91.06 190 ALA A O 1
ATOM 1427 N N . TYR A 1 191 ? -21.031 0.167 20.220 1.00 90.38 191 TYR A N 1
ATOM 1428 C CA . TYR A 1 191 ? -21.368 -1.155 19.685 1.00 90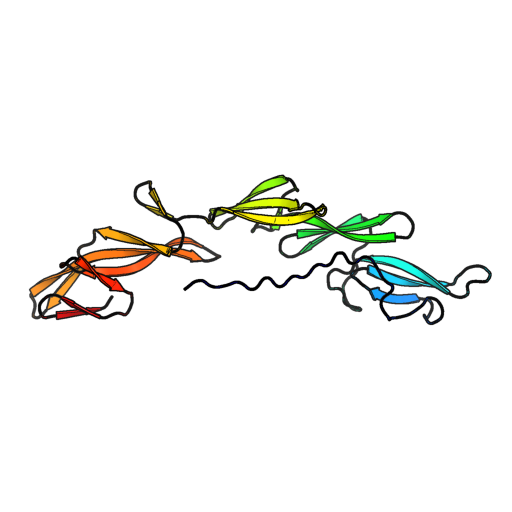.38 191 TYR A CA 1
ATOM 1429 C C . TYR A 1 191 ? -22.595 -1.772 20.371 1.00 90.38 191 TYR A C 1
ATOM 1431 O O . TYR A 1 191 ? -23.103 -2.802 19.927 1.00 90.38 191 TYR A O 1
ATOM 1439 N N . GLY A 1 192 ? -23.093 -1.144 21.434 1.00 92.81 192 GLY A N 1
ATOM 1440 C CA . GLY A 1 192 ? -24.275 -1.585 22.158 1.00 92.81 192 GLY A CA 1
ATOM 1441 C C . GLY A 1 192 ? -24.374 -0.928 23.529 1.00 92.81 192 GLY A C 1
ATOM 1442 O O . GLY A 1 192 ? -23.725 0.086 23.798 1.00 92.81 192 GLY A O 1
ATOM 1443 N N . CYS A 1 193 ? -25.134 -1.546 24.423 1.00 93.19 193 CYS A N 1
ATOM 1444 C CA . CYS A 1 193 ? -25.259 -1.108 25.806 1.00 93.19 193 CYS A CA 1
ATOM 1445 C C . CYS A 1 193 ? -25.243 -2.288 26.782 1.00 93.19 193 CYS A C 1
ATOM 1447 O O . CYS A 1 193 ? -25.537 -3.432 26.425 1.00 93.19 193 CYS A O 1
ATOM 1449 N N . VAL A 1 194 ? -24.843 -2.006 28.020 1.00 94.44 194 VAL A N 1
ATOM 1450 C CA . VAL A 1 194 ? -24.877 -2.953 29.132 1.00 94.44 194 VAL A CA 1
ATOM 1451 C C . VAL A 1 194 ? -26.034 -2.558 30.029 1.00 94.44 194 VAL A C 1
ATOM 1453 O O . VAL A 1 194 ? -26.052 -1.470 30.609 1.00 94.44 194 VAL A O 1
ATOM 1456 N N . THR A 1 195 ? -27.005 -3.451 30.134 1.00 93.19 195 THR A N 1
ATOM 1457 C CA . THR A 1 195 ? -28.208 -3.249 30.944 1.00 93.19 195 THR A CA 1
ATOM 1458 C C . THR A 1 195 ? -27.877 -3.128 32.433 1.00 93.19 195 THR A C 1
ATOM 1460 O O . THR A 1 195 ? -26.798 -3.533 32.881 1.00 93.19 195 THR A O 1
ATOM 1463 N N . ALA A 1 196 ? -28.827 -2.630 33.228 1.00 89.31 196 ALA A N 1
ATOM 1464 C CA . ALA A 1 196 ? -28.701 -2.569 34.685 1.00 89.31 196 ALA A CA 1
ATOM 1465 C C . ALA A 1 196 ? -28.380 -3.951 35.300 1.00 89.31 196 ALA A C 1
ATOM 1467 O O . ALA A 1 196 ? -27.559 -4.056 36.212 1.00 89.31 196 ALA A O 1
ATOM 1468 N N . THR A 1 197 ? -28.915 -5.034 34.720 1.00 88.81 197 THR A N 1
ATOM 1469 C CA . THR A 1 197 ? -28.646 -6.421 35.141 1.00 88.81 197 THR A CA 1
ATOM 1470 C C . THR A 1 197 ? -27.289 -6.961 34.673 1.00 88.81 197 THR A C 1
ATOM 1472 O O . THR A 1 197 ? -26.888 -8.049 35.071 1.00 88.81 197 THR A O 1
ATOM 1475 N N . GLY A 1 198 ? -26.535 -6.209 33.863 1.00 88.75 198 GLY A N 1
ATOM 1476 C CA . GLY A 1 198 ? -25.232 -6.623 33.329 1.00 88.75 198 GLY A CA 1
ATOM 1477 C C . GLY A 1 198 ? -25.277 -7.354 31.990 1.00 88.75 198 GLY A C 1
ATOM 1478 O O . GLY A 1 198 ? -24.220 -7.696 31.463 1.00 88.75 198 GLY A O 1
ATOM 1479 N N . LEU A 1 199 ? -26.460 -7.557 31.405 1.00 91.06 199 LEU A N 1
ATOM 1480 C CA . LEU A 1 199 ? -26.587 -8.135 30.069 1.00 91.06 199 LEU A CA 1
ATOM 1481 C C . LEU A 1 199 ? -26.047 -7.176 29.002 1.00 91.06 199 LEU A C 1
ATOM 1483 O O . LEU A 1 199 ? -26.398 -5.996 28.997 1.00 91.06 199 LEU A O 1
ATOM 1487 N N . TRP A 1 200 ? -25.258 -7.711 28.073 1.00 92.69 200 TRP A N 1
ATOM 1488 C CA . TRP A 1 200 ? -24.783 -7.001 26.889 1.00 92.69 200 TRP A CA 1
ATOM 1489 C C . TRP A 1 200 ? -25.790 -7.121 25.750 1.00 92.69 200 TRP A C 1
ATOM 1491 O O . TRP A 1 200 ? -26.072 -8.220 25.272 1.00 92.69 200 TRP A O 1
ATOM 1501 N N . ILE A 1 201 ? -26.285 -5.983 25.280 1.00 91.31 201 ILE A N 1
ATOM 1502 C CA . ILE A 1 201 ? -27.170 -5.891 24.123 1.00 91.31 201 ILE A CA 1
ATOM 1503 C C . ILE A 1 201 ? -26.372 -5.239 22.992 1.00 91.31 201 ILE A C 1
ATOM 1505 O O . ILE A 1 201 ? -25.825 -4.148 23.152 1.00 91.31 201 ILE A O 1
ATOM 1509 N N . LYS A 1 202 ? -26.261 -5.933 21.856 1.00 89.56 202 LYS A N 1
ATOM 1510 C CA . LYS A 1 202 ? -25.588 -5.407 20.658 1.00 89.56 202 LYS A CA 1
ATOM 1511 C C . LYS A 1 202 ? -26.409 -4.288 20.026 1.00 89.56 202 LYS A C 1
ATOM 1513 O O . LYS A 1 202 ? -27.621 -4.252 20.182 1.00 89.56 202 LYS A O 1
ATOM 1518 N N . HIS A 1 203 ? -25.754 -3.436 19.248 1.00 85.81 203 HIS A N 1
ATOM 1519 C CA . HIS A 1 203 ? -26.432 -2.407 18.472 1.00 85.81 203 HIS A CA 1
ATOM 1520 C C . HIS A 1 203 ? -27.558 -2.989 17.601 1.00 85.81 203 HIS A C 1
ATOM 1522 O O . HIS A 1 203 ? -27.370 -3.984 16.897 1.00 85.81 203 HIS A O 1
ATOM 1528 N N . ARG A 1 204 ? -28.705 -2.319 17.643 1.00 85.12 204 ARG A N 1
ATOM 1529 C CA . ARG A 1 204 ? -30.028 -2.668 17.105 1.00 85.12 204 ARG A CA 1
ATOM 1530 C C . ARG A 1 204 ? -30.698 -3.907 17.697 1.00 85.12 204 ARG A C 1
ATOM 1532 O O . ARG A 1 204 ? -31.780 -4.259 17.227 1.00 85.12 204 ARG A O 1
ATOM 1539 N N . ALA A 1 205 ? -30.108 -4.565 18.692 1.00 89.62 205 ALA A N 1
ATOM 1540 C CA . ALA A 1 205 ? -30.723 -5.711 19.349 1.00 89.62 205 ALA A CA 1
ATOM 1541 C C . ALA A 1 205 ? -31.635 -5.267 20.499 1.00 89.62 205 ALA A C 1
ATOM 1543 O O . ALA A 1 205 ? -31.454 -4.207 21.093 1.00 89.62 205 ALA A O 1
ATOM 1544 N N . PHE A 1 206 ? -32.599 -6.119 20.833 1.00 89.50 206 PHE A N 1
ATOM 1545 C CA . PHE A 1 206 ? -33.524 -5.897 21.937 1.00 89.50 206 PHE A CA 1
ATOM 1546 C C . PHE A 1 206 ? -33.268 -6.906 23.047 1.00 89.50 206 PHE A C 1
ATOM 1548 O O . PHE A 1 206 ? -32.931 -8.062 22.781 1.00 89.50 206 PHE A O 1
ATOM 1555 N N . SER A 1 207 ? -33.490 -6.495 24.289 1.00 89.31 207 SER A N 1
ATOM 1556 C CA . SER A 1 207 ? -33.649 -7.435 25.393 1.00 89.31 207 SER A CA 1
ATOM 1557 C C . SER A 1 207 ? -34.626 -6.907 26.429 1.00 89.31 207 SER A C 1
ATOM 1559 O O . SER A 1 207 ? -34.909 -5.711 26.489 1.00 89.31 207 SER A O 1
ATOM 1561 N N . LYS A 1 208 ? -35.141 -7.816 27.253 1.00 87.06 208 LYS A N 1
ATOM 1562 C CA . LYS A 1 208 ? -36.020 -7.473 28.363 1.00 87.06 208 LYS A CA 1
ATOM 1563 C C . LYS A 1 208 ? -35.181 -7.119 29.591 1.00 87.06 208 LYS A C 1
ATOM 1565 O O . LYS A 1 208 ? -34.355 -7.915 30.035 1.00 87.06 208 LYS A O 1
ATOM 1570 N N . VAL A 1 209 ? -35.411 -5.933 30.146 1.00 83.81 209 VAL A N 1
ATOM 1571 C CA . VAL A 1 209 ? -34.813 -5.454 31.397 1.00 83.81 209 VAL A CA 1
ATOM 1572 C C . VAL A 1 209 ? -35.961 -5.167 32.355 1.00 83.81 209 VAL A C 1
ATOM 1574 O O . VAL A 1 209 ? -36.791 -4.300 32.101 1.00 83.81 209 VAL A O 1
ATOM 1577 N N . HIS A 1 210 ? -36.047 -5.935 33.440 1.00 81.56 210 HIS A N 1
ATOM 1578 C CA . HIS A 1 210 ? -37.235 -5.969 34.299 1.00 81.56 210 HIS A CA 1
ATOM 1579 C C . HIS A 1 210 ? -38.506 -6.326 33.501 1.00 81.56 210 HIS A C 1
ATOM 1581 O O . HIS A 1 210 ? -38.615 -7.436 32.976 1.00 81.56 210 HIS A O 1
ATOM 1587 N N . ALA A 1 211 ? -39.468 -5.405 33.415 1.00 83.50 211 ALA A N 1
ATOM 1588 C CA . ALA A 1 211 ? -40.712 -5.571 32.668 1.00 83.50 211 ALA A CA 1
ATOM 1589 C C . ALA A 1 211 ? -40.666 -4.943 31.263 1.00 83.50 211 ALA A C 1
ATOM 1591 O O . ALA A 1 211 ? -41.571 -5.194 30.471 1.00 83.50 211 ALA A O 1
ATOM 1592 N N . ASP A 1 212 ? -39.616 -4.184 30.943 1.00 83.25 212 ASP A N 1
ATOM 1593 C CA . ASP A 1 212 ? -39.554 -3.314 29.770 1.00 83.25 212 ASP A CA 1
ATOM 1594 C C . ASP A 1 212 ? -38.608 -3.894 28.697 1.00 83.25 212 ASP A C 1
ATOM 1596 O O . ASP A 1 212 ? -37.600 -4.532 29.013 1.00 83.25 212 ASP A O 1
ATOM 1600 N N . PHE A 1 213 ? -38.922 -3.690 27.413 1.00 85.81 213 PHE A N 1
ATOM 1601 C CA . PHE A 1 213 ? -38.016 -4.029 26.310 1.00 85.81 213 PHE A CA 1
ATOM 1602 C C . PHE A 1 213 ? -37.122 -2.836 25.987 1.00 85.81 213 PHE A C 1
ATOM 1604 O O . PHE A 1 213 ? -37.603 -1.729 25.760 1.00 85.81 213 PHE A O 1
ATOM 1611 N N . VAL A 1 214 ? -35.818 -3.080 25.945 1.00 84.62 214 VAL A N 1
ATOM 1612 C CA . VAL A 1 214 ? -34.795 -2.062 25.712 1.00 84.62 214 VAL A CA 1
ATOM 1613 C C . VAL A 1 214 ? -34.055 -2.397 24.428 1.00 84.62 214 VAL A C 1
ATOM 1615 O O . VAL A 1 214 ? -33.619 -3.536 24.245 1.00 84.62 214 VAL A O 1
ATOM 1618 N N . GLN A 1 215 ? -33.907 -1.395 23.563 1.00 87.06 215 GLN A N 1
ATOM 1619 C CA . GLN A 1 215 ? -33.058 -1.441 22.378 1.00 87.06 215 GLN A CA 1
ATOM 1620 C C . GLN A 1 215 ? -31.827 -0.560 22.595 1.00 87.06 215 GLN A C 1
ATOM 1622 O O . GLN A 1 215 ? -31.955 0.589 23.017 1.00 87.06 215 GLN A O 1
ATOM 1627 N N . CYS A 1 216 ? -30.657 -1.088 22.251 1.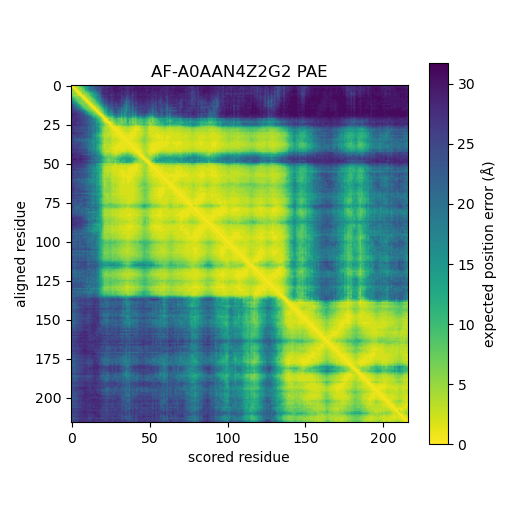00 82.06 216 CYS A N 1
ATOM 1628 C CA . CYS A 1 216 ? -29.514 -0.288 21.804 1.00 82.06 216 CYS A CA 1
ATOM 1629 C C . CYS A 1 216 ? -29.304 -0.588 20.311 1.00 82.06 216 CYS A C 1
ATOM 1631 O O . CYS A 1 216 ? -28.489 0.070 19.630 1.00 82.06 216 CYS A O 1
#

InterPro domains:
  IPR055119 Abnormal cell migration protein 18-like, fibronectin type I domain [PF23003] (65-128)

Radius of gyration: 29.29 Å; Cα contacts (8 Å, |Δi|>4): 455; chains: 1; bounding box: 70×28×80 Å

Nearest PDB structures (foldseek):
  3ejh-assembly2_B  TM=3.225E-01  e=1.328E-02  Homo sapiens
  8dyh-assembly1_A  TM=2.821E-01  e=4.884E+00  Homo sapiens

Solvent-accessible surface area (backbone atoms only — not comparable to full-atom values): 12673 Å² total; per-residue (Å²): 134,86,79,79,77,76,82,81,81,75,87,75,82,77,72,82,69,88,66,95,72,86,54,47,89,77,57,53,74,73,42,67,46,46,55,96,30,30,30,35,34,26,37,79,39,72,84,94,38,72,41,35,72,45,59,68,29,19,14,91,75,54,34,76,86,38,70,74,40,50,58,80,40,72,48,79,54,91,54,31,30,33,35,21,41,66,60,91,74,48,64,48,71,45,76,71,31,25,32,45,88,86,66,44,82,34,51,67,75,39,70,49,70,38,89,47,53,27,34,32,33,20,35,64,50,98,87,64,51,76,46,77,44,78,77,38,84,34,51,25,79,55,96,91,40,78,34,52,67,71,44,68,52,69,47,82,39,84,38,70,48,73,58,96,87,41,82,42,75,52,21,45,20,41,24,29,26,20,39,72,44,101,85,76,12,43,38,80,37,84,45,23,30,22,28,61,89,65,54,78,35,47,56,80,34,73,48,77,54,92,94,43,80,44,73,65

Secondary structure (DSSP, 8-state):
-------------------SS--TTSPPTT-EEEETTEEEEEEE-STT-SEEEEEEEE-TT--TTSPPBPTT-EEEETTEEEEEEEETTEEEEEEEEEE-TTS-EE-TT-EEE-TTS-EEEEEE-TTS-EEEEEEE--EEEETTEEEETT-EEEEEEEEEEEETTEEEEEEEEEEEEEEEETTTEEEEEEEEEEETTS-EEETT-EEEETTEEEE-

pLDDT: mean 83.97, std 17.02, range [27.59, 98.12]

Sequence (216 aa):
IRMMISPLLVLSIATAVVSIGRTPKDCTIGEKWTDKFIRLECFKGVGRVVNGVRAIGCVPTNSEKGEMIEPGKTFNEQHFTYSCTKKGTAVSYHIINCLDSKGQVLAVGQKTTMTEGTEWSCFKDKSGAIKLEQLKTGQCSYNGVTLAVGKTWSEPAEIKITVGGVEKVVGKAIAKVCATDGKLGFFAKAYGCVTATGLWIKHRAFSKVHADFVQC

Organism: NCBI:txid1317129

Foldseek 3Di:
DDPPPDPPDDDPPCPDPPDDDDDQVPDDAQDWAFDPQWIKGKHQDPDPRGIDIATAFGFVVSGRPGDGDGAPDWDQDDFFIWHFHDDPRDTDIATQFTAAPVRDTDGAPDWDQHPLRWIWHFHADPVRHTDIDTPDQAFDDDPNDTHHFFDKDWDFDFDWDADPNDIDGFFGTFIWGFHADPPPRTDTHGQFTQTPVRDTAGAQGWDDRPNDIDHD

Mean predicted aligned error: 13.54 Å